Protein AF-A0A4Z2IY57-F1 (afdb_monomer_lite)

Radius of gyration: 21.91 Å; chains: 1; bounding box: 47×49×69 Å

pLDDT: mean 86.52, std 13.45, range [33.5, 98.69]

Structure (mmCIF, N/CA/C/O backbone):
data_AF-A0A4Z2IY57-F1
#
_entry.id   AF-A0A4Z2IY57-F1
#
loop_
_atom_site.group_PDB
_atom_site.id
_atom_site.type_symbol
_atom_site.label_atom_id
_atom_site.label_alt_id
_atom_site.label_comp_id
_atom_site.label_asym_id
_atom_site.label_entity_id
_atom_site.label_seq_id
_atom_site.pdbx_PDB_ins_code
_atom_site.Cartn_x
_atom_site.Cartn_y
_atom_site.Cartn_z
_atom_site.occupancy
_atom_site.B_iso_or_equiv
_atom_site.auth_seq_id
_atom_site.auth_comp_id
_atom_site.auth_asym_id
_atom_site.auth_atom_id
_atom_site.pdbx_PDB_model_num
ATOM 1 N N . MET A 1 1 ? -9.888 -12.427 -1.268 1.00 74.69 1 MET A N 1
ATOM 2 C CA . MET A 1 1 ? -9.443 -12.473 0.154 1.00 74.69 1 MET A CA 1
ATOM 3 C C . MET A 1 1 ? -10.524 -11.879 1.071 1.00 74.69 1 MET A C 1
ATOM 5 O O . MET A 1 1 ? -11.294 -11.058 0.596 1.00 74.69 1 MET A O 1
ATOM 9 N N . LYS A 1 2 ? -10.638 -12.266 2.358 1.00 78.56 2 LYS A N 1
ATOM 10 C CA . LYS A 1 2 ? -11.592 -11.607 3.286 1.00 78.56 2 LYS A CA 1
ATOM 11 C C . LYS A 1 2 ? -11.131 -10.161 3.581 1.00 78.56 2 LYS A C 1
ATOM 13 O O . LYS A 1 2 ? -9.962 -10.011 3.938 1.00 78.56 2 LYS A O 1
ATOM 18 N N . PRO A 1 3 ? -12.007 -9.133 3.561 1.00 78.88 3 PRO A N 1
ATOM 19 C CA . PRO A 1 3 ? -11.604 -7.726 3.740 1.00 78.88 3 PRO A CA 1
ATOM 20 C C . PRO A 1 3 ? -10.802 -7.448 5.019 1.00 78.88 3 PRO A C 1
ATOM 22 O O . PRO A 1 3 ? -9.801 -6.739 4.993 1.00 78.88 3 PRO A O 1
ATOM 25 N N . LYS A 1 4 ? -11.175 -8.085 6.139 1.00 81.00 4 LYS A N 1
ATOM 26 C CA . LYS A 1 4 ? -10.448 -7.960 7.415 1.00 81.00 4 LYS A CA 1
ATOM 27 C C . LYS A 1 4 ? -9.012 -8.496 7.347 1.00 81.00 4 LYS A C 1
ATOM 29 O O . LYS A 1 4 ? -8.127 -7.942 7.993 1.00 81.00 4 LYS A O 1
ATOM 34 N N . VAL A 1 5 ? -8.783 -9.567 6.583 1.00 87.06 5 VAL A N 1
ATOM 35 C CA . VAL A 1 5 ? -7.445 -10.156 6.404 1.00 87.06 5 VAL A CA 1
ATOM 36 C C . VAL A 1 5 ? -6.600 -9.248 5.518 1.00 87.06 5 VAL A C 1
ATOM 38 O O . VAL A 1 5 ? -5.498 -8.905 5.925 1.00 87.06 5 VAL A O 1
ATOM 41 N N . LEU A 1 6 ? -7.156 -8.771 4.396 1.00 90.62 6 LEU A N 1
ATOM 42 C CA . LEU A 1 6 ? -6.494 -7.814 3.501 1.00 90.62 6 LEU A CA 1
ATOM 43 C C . LEU A 1 6 ? -6.035 -6.566 4.262 1.00 90.62 6 LEU A C 1
ATOM 45 O O . LEU A 1 6 ? -4.848 -6.253 4.283 1.00 90.62 6 LEU A O 1
ATOM 49 N N . ARG A 1 7 ? -6.960 -5.913 4.975 1.00 90.81 7 ARG A N 1
ATOM 50 C CA . ARG A 1 7 ? -6.665 -4.750 5.821 1.00 90.81 7 ARG A CA 1
ATOM 51 C C . ARG A 1 7 ? -5.547 -5.040 6.821 1.00 90.81 7 ARG A C 1
ATOM 53 O O . ARG A 1 7 ? -4.609 -4.257 6.952 1.00 90.81 7 ARG A O 1
ATOM 60 N N . SER A 1 8 ? -5.643 -6.166 7.530 1.00 90.69 8 SER A N 1
ATOM 61 C CA . SER A 1 8 ? -4.654 -6.566 8.534 1.00 90.69 8 SER A CA 1
ATOM 62 C C . SER A 1 8 ? -3.269 -6.791 7.926 1.00 90.69 8 SER A C 1
ATOM 64 O O . SER A 1 8 ? -2.276 -6.327 8.485 1.00 90.69 8 SER A O 1
ATOM 66 N N . TRP A 1 9 ? -3.192 -7.486 6.793 1.00 95.12 9 TRP A N 1
ATOM 67 C CA . TRP A 1 9 ? -1.936 -7.802 6.116 1.00 95.12 9 TRP A CA 1
ATOM 68 C C . TRP A 1 9 ? -1.293 -6.556 5.516 1.00 95.12 9 TRP A C 1
ATOM 70 O O . TRP A 1 9 ? -0.131 -6.286 5.810 1.00 95.12 9 TRP A O 1
ATOM 80 N N . CYS A 1 10 ? -2.051 -5.734 4.788 1.00 96.81 10 CYS A N 1
ATOM 81 C CA . CYS A 1 10 ? -1.567 -4.459 4.262 1.00 96.81 10 CYS A CA 1
ATOM 82 C C . CYS A 1 10 ? -1.024 -3.553 5.375 1.00 96.81 10 CYS A C 1
ATOM 84 O O . CYS A 1 10 ? 0.085 -3.039 5.267 1.00 96.81 10 CYS A O 1
ATOM 86 N N . ARG A 1 11 ? -1.741 -3.432 6.499 1.00 95.56 11 ARG A N 1
ATOM 87 C CA . ARG A 1 11 ? -1.281 -2.648 7.654 1.00 95.56 11 ARG A CA 1
ATOM 88 C C . ARG A 1 11 ? 0.016 -3.184 8.261 1.00 95.56 11 ARG A C 1
ATOM 90 O O . ARG A 1 11 ? 0.868 -2.408 8.682 1.00 95.56 11 ARG A O 1
ATOM 97 N N . GLN A 1 12 ? 0.181 -4.503 8.321 1.00 96.00 12 GLN A N 1
ATOM 98 C CA . GLN A 1 12 ? 1.418 -5.126 8.798 1.00 96.00 12 GLN A CA 1
ATOM 99 C C . GLN A 1 12 ? 2.591 -4.896 7.837 1.00 96.00 12 GLN A C 1
ATOM 101 O O . GLN A 1 12 ? 3.692 -4.611 8.306 1.00 96.00 12 GLN A O 1
ATOM 106 N N . ILE A 1 13 ? 2.356 -4.952 6.522 1.00 97.88 13 ILE A N 1
ATOM 107 C CA . ILE A 1 13 ? 3.361 -4.602 5.506 1.00 97.88 13 ILE A CA 1
ATOM 108 C C . ILE A 1 13 ? 3.771 -3.135 5.672 1.00 97.88 13 ILE A C 1
ATOM 110 O O . ILE A 1 13 ? 4.958 -2.854 5.802 1.00 97.88 13 ILE A O 1
ATOM 114 N N . LEU A 1 14 ? 2.810 -2.212 5.789 1.00 97.94 14 LEU A N 1
ATOM 115 C CA . LEU A 1 14 ? 3.084 -0.791 6.027 1.00 97.94 14 LEU A CA 1
ATOM 116 C C . LEU A 1 14 ? 3.896 -0.561 7.308 1.00 97.94 14 LEU A C 1
ATOM 118 O O . LEU A 1 14 ? 4.874 0.179 7.281 1.00 97.94 14 LEU A O 1
ATOM 122 N N . LYS A 1 15 ? 3.557 -1.236 8.418 1.00 96.69 15 LYS A N 1
ATOM 123 C CA . LYS A 1 15 ? 4.352 -1.181 9.661 1.00 96.69 15 LYS A CA 1
ATOM 124 C C . LYS A 1 15 ? 5.780 -1.705 9.452 1.00 96.69 15 LYS A C 1
ATOM 126 O O . LYS A 1 15 ? 6.724 -1.126 9.986 1.00 96.69 15 LYS A O 1
ATOM 131 N N . GLY A 1 16 ? 5.944 -2.776 8.675 1.00 97.19 16 GLY A N 1
ATOM 132 C CA . GLY A 1 16 ? 7.251 -3.330 8.323 1.00 97.19 16 GLY A CA 1
ATOM 133 C C . GLY A 1 16 ? 8.094 -2.364 7.488 1.00 97.19 16 GLY A C 1
ATOM 134 O O . GLY A 1 16 ? 9.242 -2.103 7.835 1.00 97.19 16 GLY A O 1
ATOM 135 N N . LEU A 1 17 ? 7.513 -1.775 6.442 1.00 97.50 17 LEU A N 1
ATOM 136 C CA . LEU A 1 17 ? 8.183 -0.771 5.613 1.00 97.50 17 LEU A CA 1
ATOM 137 C C . LEU A 1 17 ? 8.519 0.493 6.412 1.00 97.50 17 LEU A C 1
ATOM 139 O O . LEU A 1 17 ? 9.648 0.969 6.357 1.00 97.50 17 LEU A O 1
ATOM 143 N N . HIS A 1 18 ? 7.593 0.977 7.247 1.00 97.19 18 HIS A N 1
ATOM 144 C CA . HIS A 1 18 ? 7.844 2.107 8.141 1.00 97.19 18 HIS A CA 1
ATOM 145 C C . HIS A 1 18 ? 9.044 1.851 9.062 1.00 97.19 18 HIS A C 1
ATOM 147 O O . HIS A 1 18 ? 9.896 2.720 9.254 1.00 97.19 18 HIS A O 1
ATOM 153 N N . PHE A 1 19 ? 9.154 0.639 9.613 1.00 96.69 19 PHE A N 1
ATOM 154 C CA . PHE A 1 19 ? 10.299 0.255 10.434 1.00 96.69 19 PHE A CA 1
ATOM 155 C C . PHE A 1 19 ? 11.625 0.328 9.659 1.00 96.69 19 PHE A C 1
ATOM 157 O O . PHE A 1 19 ? 12.612 0.829 10.205 1.00 96.69 19 PHE A O 1
ATOM 164 N N . LEU A 1 20 ? 11.651 -0.137 8.404 1.00 94.75 20 LEU A N 1
ATOM 165 C CA . LEU A 1 20 ? 12.837 -0.078 7.541 1.00 94.75 20 LEU A CA 1
ATOM 166 C C . LEU A 1 20 ? 13.222 1.370 7.202 1.00 94.75 20 LEU A C 1
ATOM 168 O O . LEU A 1 20 ? 14.381 1.759 7.362 1.00 94.75 20 LEU A O 1
ATOM 172 N N . HIS A 1 21 ? 12.244 2.185 6.805 1.00 95.06 21 HIS A N 1
ATOM 173 C CA . HIS A 1 21 ? 12.459 3.569 6.367 1.00 95.06 21 HIS A CA 1
ATOM 174 C C . HIS A 1 21 ? 12.868 4.499 7.518 1.00 95.06 21 HIS A C 1
ATOM 176 O O . HIS A 1 21 ? 13.547 5.493 7.296 1.00 95.06 21 HIS A O 1
ATOM 182 N N . THR A 1 22 ? 12.530 4.151 8.763 1.00 94.81 22 THR A N 1
ATOM 183 C CA . THR A 1 22 ? 12.914 4.910 9.973 1.00 94.81 22 THR A CA 1
ATOM 184 C C . THR A 1 22 ? 14.246 4.477 10.591 1.00 94.81 22 THR A C 1
ATOM 186 O O . THR A 1 22 ? 14.595 4.924 11.686 1.00 94.81 22 THR A O 1
ATOM 189 N N . ARG A 1 23 ? 15.001 3.574 9.952 1.00 94.00 23 ARG A N 1
ATOM 190 C CA . ARG A 1 23 ? 16.374 3.267 10.386 1.00 94.00 23 ARG A CA 1
ATOM 191 C C . ARG A 1 23 ? 17.312 4.441 10.082 1.00 94.00 23 ARG A C 1
ATOM 193 O O . ARG A 1 23 ? 17.017 5.285 9.244 1.00 94.00 23 ARG A O 1
ATOM 200 N N . THR A 1 24 ? 18.471 4.461 10.739 1.00 90.56 24 THR A N 1
ATOM 201 C CA . THR A 1 24 ? 19.514 5.470 10.504 1.00 90.56 24 THR A CA 1
ATOM 202 C C . THR A 1 24 ? 20.809 4.781 10.062 1.00 90.56 24 THR A C 1
ATOM 204 O O . THR A 1 24 ? 21.499 4.209 10.911 1.00 90.56 24 THR A O 1
ATOM 207 N N . PRO A 1 25 ? 21.168 4.816 8.763 1.00 89.00 25 PRO A N 1
ATOM 208 C CA . PRO A 1 25 ? 20.417 5.413 7.648 1.00 89.00 25 PRO A CA 1
ATOM 209 C C . PRO A 1 25 ? 19.179 4.582 7.236 1.00 89.00 25 PRO A C 1
ATOM 211 O O . PRO A 1 25 ? 19.129 3.391 7.565 1.00 89.00 25 PRO A O 1
ATOM 214 N N . PRO A 1 26 ? 18.209 5.175 6.505 1.00 91.38 26 PRO A N 1
ATOM 215 C CA . PRO A 1 26 ? 17.024 4.467 6.020 1.00 91.38 26 PRO A CA 1
ATOM 216 C C . PRO A 1 26 ? 17.380 3.228 5.194 1.00 91.38 26 PRO A C 1
ATOM 218 O O . PRO A 1 26 ? 18.343 3.234 4.417 1.00 91.38 26 PRO A O 1
ATOM 221 N N . ILE A 1 27 ? 16.593 2.164 5.358 1.00 91.69 27 ILE A N 1
ATOM 222 C CA . ILE A 1 27 ? 16.697 0.936 4.563 1.00 91.69 27 ILE A CA 1
ATOM 223 C C . ILE A 1 27 ? 15.562 0.932 3.547 1.00 91.69 27 ILE A C 1
ATOM 225 O O . ILE A 1 27 ? 14.407 0.968 3.950 1.00 91.69 27 ILE A O 1
ATOM 229 N N . VAL A 1 28 ? 15.880 0.819 2.257 1.00 92.31 28 VAL A N 1
ATOM 230 C CA . VAL A 1 28 ? 14.881 0.639 1.186 1.00 92.31 28 VAL A CA 1
ATOM 231 C C . VAL A 1 28 ? 14.894 -0.819 0.742 1.00 92.31 28 VAL A C 1
ATOM 233 O O . VAL A 1 28 ? 15.976 -1.386 0.543 1.00 92.31 28 VAL A O 1
ATOM 236 N N . HIS A 1 29 ? 13.717 -1.434 0.609 1.00 93.69 29 HIS A N 1
ATOM 237 C CA . HIS A 1 29 ? 13.586 -2.854 0.285 1.00 93.69 29 HIS A CA 1
ATOM 238 C C . HIS A 1 29 ? 13.931 -3.150 -1.175 1.00 93.69 29 HIS A C 1
ATOM 240 O O . HIS A 1 29 ? 14.681 -4.093 -1.430 1.00 93.69 29 HIS A O 1
ATOM 246 N N . ARG A 1 30 ? 13.403 -2.359 -2.121 1.00 90.31 30 ARG A N 1
ATOM 247 C CA . ARG A 1 30 ? 13.689 -2.416 -3.574 1.00 90.31 30 ARG A CA 1
ATOM 248 C C . ARG A 1 30 ? 13.228 -3.663 -4.339 1.00 90.31 30 ARG A C 1
ATOM 250 O O . ARG A 1 30 ? 13.361 -3.694 -5.553 1.00 90.31 30 ARG A O 1
ATOM 257 N N . ASP A 1 31 ? 12.687 -4.672 -3.668 1.00 90.50 31 ASP A N 1
ATOM 258 C CA . ASP A 1 31 ? 12.094 -5.863 -4.303 1.00 90.50 31 ASP A CA 1
ATOM 259 C C . ASP A 1 31 ? 10.905 -6.357 -3.472 1.00 90.50 31 ASP A C 1
ATOM 261 O O . ASP A 1 31 ? 10.739 -7.547 -3.210 1.00 90.50 31 ASP A O 1
ATOM 265 N N . LEU A 1 32 ? 10.101 -5.417 -2.967 1.00 96.06 32 LEU A N 1
ATOM 266 C CA . LEU A 1 32 ? 8.864 -5.771 -2.289 1.00 96.06 32 LEU A CA 1
ATOM 267 C C . LEU A 1 32 ? 7.884 -6.333 -3.328 1.00 96.06 32 LEU A C 1
ATOM 269 O O . LEU A 1 32 ? 7.587 -5.689 -4.329 1.00 96.06 32 LEU A O 1
ATOM 273 N N . LYS A 1 33 ? 7.381 -7.536 -3.073 1.00 94.62 33 LYS A N 1
ATOM 274 C CA . LYS A 1 33 ? 6.396 -8.244 -3.899 1.00 94.62 33 LYS A CA 1
ATOM 275 C C . LYS A 1 33 ? 5.696 -9.301 -3.058 1.00 94.62 33 LYS A C 1
ATOM 277 O O . LYS A 1 33 ? 6.201 -9.659 -1.991 1.00 94.62 33 LYS A O 1
ATOM 282 N N . CYS A 1 34 ? 4.576 -9.834 -3.538 1.00 94.81 34 CYS A N 1
ATOM 283 C CA . CYS A 1 34 ? 3.837 -10.864 -2.809 1.00 94.81 34 CYS A CA 1
ATOM 284 C C . CYS A 1 34 ? 4.685 -12.116 -2.509 1.00 94.81 34 CYS A C 1
ATOM 286 O O . CYS A 1 34 ? 4.574 -12.645 -1.405 1.00 94.81 34 CYS A O 1
ATOM 288 N N . ASP A 1 35 ? 5.609 -12.511 -3.393 1.00 92.94 35 ASP A N 1
ATOM 289 C CA . ASP A 1 35 ? 6.534 -13.637 -3.155 1.00 92.94 35 ASP A CA 1
ATOM 290 C C . ASP A 1 35 ? 7.487 -13.418 -1.966 1.00 92.94 35 ASP A C 1
ATOM 292 O O . ASP A 1 35 ? 7.905 -14.374 -1.313 1.00 92.94 35 ASP A O 1
ATOM 296 N N . ASN A 1 36 ? 7.806 -12.157 -1.657 1.00 93.81 36 ASN A N 1
ATOM 297 C CA . ASN A 1 36 ? 8.709 -11.777 -0.567 1.00 93.81 36 ASN A CA 1
ATOM 298 C C . ASN A 1 36 ? 7.950 -11.439 0.731 1.00 93.81 36 ASN A C 1
ATOM 300 O O . ASN A 1 36 ? 8.544 -10.969 1.707 1.00 93.81 36 ASN A O 1
ATOM 304 N N . ILE A 1 37 ? 6.635 -11.687 0.776 1.00 95.75 37 ILE A N 1
ATOM 305 C CA . ILE A 1 37 ? 5.784 -11.475 1.950 1.00 95.75 37 ILE A CA 1
ATOM 306 C C . ILE A 1 37 ? 5.312 -12.835 2.472 1.00 95.75 37 ILE A C 1
ATOM 308 O O . ILE A 1 37 ? 4.410 -13.477 1.939 1.00 95.75 37 ILE A O 1
ATOM 312 N N . PHE A 1 38 ? 5.906 -13.267 3.581 1.00 95.19 38 PHE A N 1
ATOM 313 C CA . PHE A 1 38 ? 5.647 -14.572 4.177 1.00 95.19 38 PHE A CA 1
ATOM 314 C C . PHE A 1 38 ? 4.476 -14.511 5.152 1.00 95.19 38 PHE A C 1
ATOM 316 O O . PHE A 1 38 ? 4.408 -13.624 6.004 1.00 95.19 38 PHE A O 1
ATOM 323 N N . ILE A 1 39 ? 3.583 -15.497 5.082 1.00 93.38 39 ILE A N 1
ATOM 324 C CA . ILE A 1 39 ? 2.417 -15.602 5.964 1.00 93.38 39 ILE A CA 1
ATOM 325 C C . ILE A 1 39 ? 2.649 -16.674 7.033 1.00 93.38 39 ILE A C 1
ATOM 327 O O . ILE 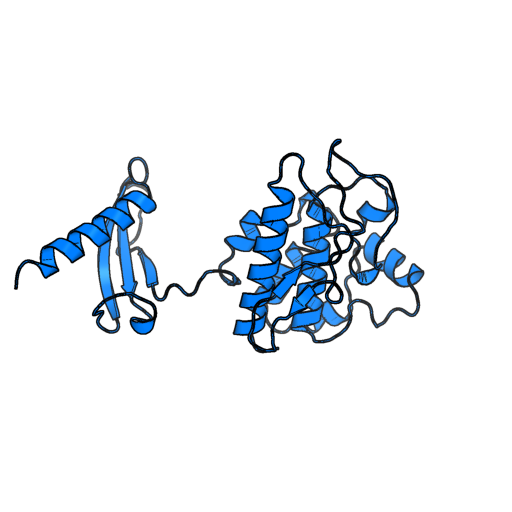A 1 39 ? 3.134 -17.765 6.746 1.00 93.38 39 ILE A O 1
ATOM 331 N N . THR A 1 40 ? 2.277 -16.391 8.281 1.00 88.56 40 THR A N 1
ATOM 332 C CA . THR A 1 40 ? 2.327 -17.394 9.369 1.00 88.56 40 THR A CA 1
ATOM 333 C C . THR A 1 40 ? 1.127 -18.347 9.354 1.00 88.56 40 THR A C 1
ATOM 335 O O . THR A 1 40 ? 1.130 -19.369 10.033 1.00 88.56 40 THR A O 1
ATOM 338 N N . GLY A 1 41 ? 0.101 -18.022 8.566 1.00 84.62 41 GLY A N 1
ATOM 339 C CA . GLY A 1 41 ? -1.078 -18.842 8.312 1.00 84.62 41 GLY A CA 1
ATOM 340 C C . GLY A 1 41 ? -2.172 -18.037 7.595 1.00 84.62 41 GLY A C 1
ATOM 341 O O . GLY A 1 41 ? -2.054 -16.815 7.494 1.00 84.62 41 GLY A O 1
ATOM 342 N N . PRO A 1 42 ? -3.271 -18.673 7.145 1.00 80.50 42 PRO A N 1
ATOM 343 C CA . PRO A 1 42 ? -4.326 -18.011 6.359 1.00 80.50 42 PRO A CA 1
ATOM 344 C C . PRO A 1 42 ? -5.035 -16.843 7.065 1.00 80.50 42 PRO A C 1
ATOM 346 O O . PRO A 1 42 ? -5.630 -15.985 6.420 1.00 80.50 42 PRO A O 1
ATOM 349 N N . THR A 1 43 ? -4.990 -16.813 8.398 1.00 76.06 43 THR A N 1
ATOM 350 C CA . THR A 1 43 ? -5.512 -15.725 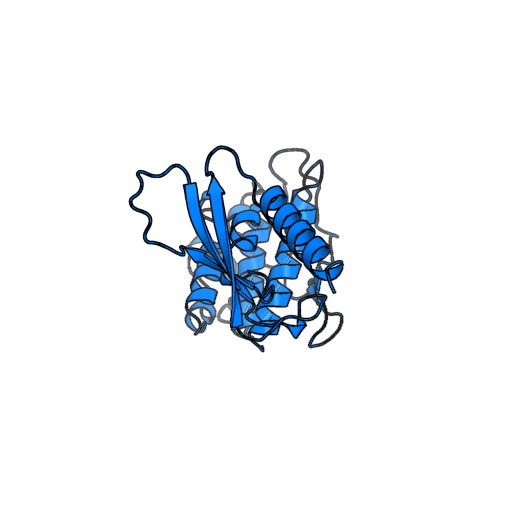9.244 1.00 76.06 43 THR A CA 1
ATOM 351 C C . THR A 1 43 ? -4.431 -15.133 10.151 1.00 76.06 43 THR A C 1
ATOM 353 O O . THR A 1 43 ? -4.746 -14.439 11.116 1.00 76.06 43 THR A O 1
ATOM 356 N N . GLY A 1 44 ? -3.168 -15.478 9.894 1.00 83.12 44 GLY A N 1
ATOM 357 C CA . GLY A 1 44 ? -2.024 -15.104 10.714 1.00 83.12 44 GLY A CA 1
ATOM 358 C C . GLY A 1 44 ? -1.465 -13.725 10.369 1.00 83.12 44 GLY A C 1
ATOM 359 O O . GLY A 1 44 ? -2.081 -12.918 9.669 1.00 83.12 44 GLY A O 1
ATOM 360 N N . SER A 1 45 ? -0.268 -13.470 10.882 1.00 89.38 45 SER A N 1
ATOM 361 C CA . SER A 1 45 ? 0.541 -12.301 10.549 1.00 89.38 45 SER A CA 1
ATOM 362 C C . SER A 1 45 ? 1.338 -12.490 9.261 1.00 89.38 45 SER A C 1
ATOM 364 O O . SER A 1 45 ? 1.613 -13.624 8.854 1.00 89.38 45 SER A O 1
ATOM 366 N N . VAL A 1 46 ? 1.745 -11.369 8.669 1.00 94.88 46 VAL A N 1
ATOM 367 C CA . VAL A 1 46 ? 2.661 -11.319 7.527 1.00 94.88 46 VAL A CA 1
ATOM 368 C C . VAL A 1 46 ? 4.015 -10.764 7.948 1.00 94.88 46 VAL A C 1
ATOM 370 O O . VAL A 1 46 ? 4.117 -9.958 8.877 1.00 94.88 46 VAL A O 1
ATOM 373 N N . LYS A 1 47 ? 5.069 -11.216 7.275 1.00 93.81 47 LYS A N 1
ATOM 374 C CA . LYS A 1 47 ? 6.448 -10.789 7.498 1.00 93.81 47 LYS A CA 1
ATOM 375 C C . LYS A 1 47 ? 7.095 -10.491 6.157 1.00 93.81 47 LYS A C 1
ATOM 377 O O . LYS A 1 47 ? 7.104 -11.338 5.272 1.00 93.81 47 LYS A O 1
ATOM 382 N N . ILE A 1 48 ? 7.656 -9.296 6.047 1.00 95.44 48 ILE A N 1
ATOM 383 C CA . ILE A 1 48 ? 8.497 -8.915 4.917 1.00 95.44 48 ILE A CA 1
ATOM 384 C C . ILE A 1 48 ? 9.807 -9.701 5.028 1.00 95.44 48 ILE A C 1
ATOM 386 O O . ILE A 1 48 ? 10.435 -9.703 6.092 1.00 95.44 48 ILE A O 1
ATOM 390 N N . GLY A 1 49 ? 10.180 -10.396 3.961 1.00 89.38 49 GLY A N 1
ATOM 391 C CA . GLY A 1 49 ? 11.437 -11.123 3.850 1.00 89.38 49 GLY A CA 1
ATOM 392 C C . GLY A 1 49 ? 12.231 -10.696 2.621 1.00 89.38 49 GLY A C 1
ATOM 393 O O . GLY A 1 49 ? 11.957 -9.665 2.030 1.00 89.38 49 GLY A O 1
ATOM 394 N N . ASP A 1 50 ? 13.255 -11.482 2.299 1.00 83.38 50 ASP A N 1
ATOM 395 C CA . ASP A 1 50 ? 14.197 -11.250 1.198 1.00 83.38 50 ASP A CA 1
ATOM 396 C C . ASP A 1 50 ? 14.696 -9.799 1.047 1.00 83.38 50 ASP A C 1
ATOM 398 O O . ASP A 1 50 ? 14.535 -9.116 0.037 1.00 83.38 50 ASP A O 1
ATOM 402 N N . LEU A 1 51 ? 15.397 -9.341 2.085 1.00 77.62 51 LEU A N 1
ATOM 403 C CA . LEU A 1 51 ? 16.173 -8.103 2.048 1.00 77.62 51 LEU A CA 1
ATOM 404 C C . LEU A 1 51 ? 17.517 -8.286 1.313 1.00 77.62 51 LEU A C 1
ATOM 406 O O . LEU A 1 51 ? 18.416 -7.462 1.486 1.00 77.62 51 LEU A O 1
ATOM 410 N N . GLY A 1 52 ? 17.691 -9.348 0.510 1.00 62.16 52 GLY A N 1
ATOM 411 C CA . GLY A 1 52 ? 18.927 -9.617 -0.239 1.00 62.16 52 GLY A CA 1
ATOM 412 C C . GLY A 1 52 ? 19.266 -8.515 -1.244 1.00 62.16 52 GLY A C 1
ATOM 413 O O . GLY A 1 52 ? 20.432 -8.291 -1.567 1.00 62.16 52 GLY A O 1
ATOM 414 N N . LEU A 1 53 ? 18.242 -7.772 -1.663 1.00 64.94 53 LEU A N 1
ATOM 415 C CA . LEU A 1 53 ? 18.349 -6.580 -2.490 1.00 64.94 53 LEU A CA 1
ATOM 416 C C . LEU A 1 53 ? 18.102 -5.294 -1.709 1.00 64.94 53 LEU A C 1
ATOM 418 O O . LEU A 1 53 ? 18.058 -4.236 -2.321 1.00 64.94 53 LEU A O 1
ATOM 422 N N . ALA A 1 54 ? 17.980 -5.316 -0.386 1.00 72.12 54 ALA A N 1
ATOM 423 C CA . ALA A 1 54 ? 17.843 -4.083 0.377 1.00 72.12 54 ALA A CA 1
ATOM 424 C C . ALA A 1 54 ? 19.162 -3.295 0.377 1.00 72.12 54 ALA A C 1
ATOM 426 O O . ALA A 1 54 ? 20.258 -3.844 0.224 1.00 72.12 54 ALA A O 1
ATOM 427 N N . THR A 1 55 ? 19.092 -1.976 0.529 1.00 73.44 55 THR A N 1
ATOM 428 C CA . THR A 1 55 ? 20.298 -1.147 0.676 1.00 73.44 55 THR A CA 1
ATOM 429 C C . THR A 1 55 ? 20.072 -0.007 1.649 1.00 73.44 55 THR A C 1
ATOM 431 O O . THR A 1 55 ? 18.982 0.550 1.755 1.00 73.44 55 THR A O 1
ATOM 434 N N . LEU A 1 56 ? 21.146 0.322 2.367 1.00 69.44 56 LEU A N 1
ATOM 435 C CA . LEU A 1 56 ? 21.237 1.504 3.209 1.00 69.44 56 LEU A CA 1
ATOM 436 C C . LEU A 1 56 ? 21.392 2.740 2.318 1.00 69.44 56 LEU A C 1
ATOM 438 O O . LEU A 1 56 ? 22.389 2.864 1.600 1.00 69.44 56 LEU A O 1
ATOM 442 N N . MET A 1 57 ? 20.451 3.673 2.406 1.00 60.62 57 MET A N 1
ATOM 443 C CA . MET A 1 57 ? 20.522 4.968 1.726 1.00 60.62 57 MET A CA 1
ATOM 444 C C . MET A 1 57 ? 21.573 5.857 2.417 1.00 60.62 57 MET A C 1
ATOM 446 O O . MET A 1 57 ? 21.259 6.677 3.275 1.00 60.62 57 MET A O 1
ATOM 450 N N . ARG A 1 58 ? 22.862 5.656 2.095 1.00 56.25 58 ARG A N 1
ATOM 451 C CA . ARG A 1 58 ? 23.967 6.532 2.556 1.00 56.25 58 ARG A CA 1
ATOM 452 C C . ARG A 1 58 ? 24.043 7.847 1.771 1.00 56.25 58 ARG A C 1
ATOM 454 O O . ARG A 1 58 ? 24.620 8.818 2.246 1.00 56.25 58 ARG A O 1
ATOM 461 N N . THR A 1 59 ? 23.457 7.855 0.581 1.00 54.84 59 THR A N 1
ATOM 462 C CA . THR A 1 59 ? 23.201 9.002 -0.295 1.00 54.84 59 THR A CA 1
ATOM 463 C C . THR A 1 59 ? 21.725 8.952 -0.680 1.00 54.84 59 THR A C 1
ATOM 465 O O . THR A 1 59 ? 21.149 7.869 -0.652 1.00 54.84 59 THR A O 1
ATOM 468 N N . SER A 1 60 ? 21.109 10.071 -1.065 1.00 55.06 60 SER A N 1
ATOM 469 C CA . SER A 1 60 ? 19.661 10.160 -1.346 1.00 55.06 60 SER A CA 1
ATOM 470 C C . SER A 1 60 ? 19.143 9.282 -2.503 1.00 55.06 60 SER A C 1
ATOM 472 O O . SER A 1 60 ? 17.967 9.373 -2.825 1.00 55.06 60 SER A O 1
ATOM 474 N N . PHE A 1 61 ? 20.003 8.481 -3.150 1.00 53.97 61 PHE A N 1
ATOM 475 C CA . PHE A 1 61 ? 19.701 7.673 -4.336 1.00 53.97 61 PHE A CA 1
ATOM 476 C C . PHE A 1 61 ? 20.573 6.402 -4.397 1.00 53.97 61 PHE A C 1
ATOM 478 O O . PHE A 1 61 ? 21.735 6.434 -3.968 1.00 53.97 61 PHE A O 1
ATOM 485 N N . ALA A 1 62 ? 20.050 5.309 -4.974 1.00 56.31 62 ALA A N 1
ATOM 486 C CA . ALA A 1 62 ? 20.748 4.026 -5.159 1.00 56.31 62 ALA A CA 1
ATOM 487 C C . ALA A 1 62 ? 20.852 3.597 -6.642 1.00 56.31 62 ALA A C 1
ATOM 489 O O . ALA A 1 62 ? 19.886 3.702 -7.383 1.00 56.31 62 ALA A O 1
ATOM 490 N N . LYS A 1 63 ? 22.011 3.047 -7.054 1.00 51.91 63 LYS A N 1
ATOM 491 C CA . LYS A 1 63 ? 22.367 2.757 -8.462 1.00 51.91 63 LYS A CA 1
ATOM 492 C C . LYS A 1 63 ? 22.335 1.261 -8.795 1.00 51.91 63 LYS A C 1
ATOM 494 O O . LYS A 1 63 ? 23.278 0.549 -8.455 1.00 51.91 63 LYS A O 1
ATOM 499 N N . SER A 1 64 ? 21.234 0.754 -9.352 1.00 54.97 64 SER A N 1
ATOM 500 C CA . SER A 1 64 ? 21.149 -0.531 -10.087 1.00 54.97 64 SER A CA 1
ATOM 501 C C . SER A 1 64 ? 19.702 -0.842 -10.488 1.00 54.97 64 SER A C 1
ATOM 503 O O . SER A 1 64 ? 18.784 -0.612 -9.698 1.00 54.97 64 SER A O 1
ATOM 505 N N . VAL A 1 65 ? 19.513 -1.411 -11.685 1.00 60.97 65 VAL A N 1
ATOM 506 C CA . VAL A 1 65 ? 18.229 -1.967 -12.148 1.00 60.97 65 VAL A CA 1
ATOM 507 C C . VAL A 1 65 ? 18.107 -3.409 -11.653 1.00 60.97 65 VAL A C 1
ATOM 509 O O . VAL A 1 65 ? 18.727 -4.320 -12.199 1.00 60.97 65 VAL A O 1
ATOM 512 N N . ILE A 1 66 ? 17.334 -3.611 -10.589 1.00 70.69 66 ILE A N 1
ATOM 513 C CA . ILE A 1 66 ? 17.046 -4.923 -9.999 1.00 70.69 66 ILE A CA 1
ATOM 514 C C . ILE A 1 66 ? 15.573 -4.930 -9.576 1.00 70.69 66 ILE A C 1
ATOM 516 O O . ILE A 1 66 ? 15.054 -3.890 -9.176 1.00 70.69 66 ILE A O 1
ATOM 520 N N . GLY A 1 67 ? 14.912 -6.084 -9.664 1.00 75.31 67 GLY A N 1
ATOM 521 C CA . GLY A 1 67 ? 13.555 -6.287 -9.166 1.00 75.31 67 GLY A CA 1
ATOM 522 C C . GLY A 1 67 ? 12.669 -7.040 -10.151 1.00 75.31 67 GLY A C 1
ATOM 523 O O . GLY A 1 67 ? 13.122 -7.535 -11.186 1.00 75.31 67 GLY A O 1
ATOM 524 N N . THR A 1 68 ? 11.390 -7.122 -9.803 1.00 86.38 68 THR A N 1
ATOM 525 C CA . THR A 1 68 ? 10.346 -7.785 -10.593 1.00 86.38 68 THR A CA 1
ATOM 526 C C . THR A 1 68 ? 9.515 -6.711 -11.317 1.00 86.38 68 THR A C 1
ATOM 528 O O . THR A 1 68 ? 8.895 -5.903 -10.622 1.00 86.38 68 THR A O 1
ATOM 531 N N . PRO A 1 69 ? 9.515 -6.630 -12.667 1.00 91.62 69 PRO A N 1
ATOM 532 C CA . PRO A 1 69 ? 8.985 -5.487 -13.429 1.00 91.62 69 PRO A CA 1
ATOM 533 C C . PRO A 1 69 ? 7.569 -5.033 -13.058 1.00 91.62 69 PRO A C 1
ATOM 535 O O . PRO A 1 69 ? 7.262 -3.848 -13.126 1.00 91.62 69 PRO A O 1
ATOM 538 N N . GLU A 1 70 ? 6.713 -5.964 -12.656 1.00 96.06 70 GLU A N 1
ATOM 539 C CA . GLU A 1 70 ? 5.325 -5.732 -12.264 1.00 96.06 70 GLU A CA 1
ATOM 540 C C . GLU A 1 70 ? 5.195 -4.879 -10.993 1.00 96.06 70 GLU A C 1
ATOM 542 O O . GLU A 1 70 ? 4.214 -4.153 -10.839 1.00 96.06 70 GLU A O 1
ATOM 547 N N . PHE A 1 71 ? 6.200 -4.931 -10.114 1.00 96.56 71 PHE A N 1
ATOM 548 C CA . PHE A 1 71 ? 6.241 -4.233 -8.824 1.00 96.56 71 PHE A CA 1
ATOM 549 C C . PHE A 1 71 ? 7.206 -3.040 -8.821 1.00 96.56 71 PHE A C 1
ATOM 551 O O . PHE A 1 71 ? 7.242 -2.280 -7.855 1.00 96.56 71 PHE A O 1
ATOM 558 N N . MET A 1 72 ? 7.986 -2.858 -9.889 1.00 94.06 72 MET A N 1
ATOM 559 C CA . MET A 1 72 ? 8.979 -1.789 -9.989 1.00 94.06 72 MET A CA 1
ATOM 560 C C . MET A 1 72 ? 8.332 -0.446 -10.336 1.00 94.06 72 MET A C 1
ATOM 562 O O . MET A 1 72 ? 7.572 -0.327 -11.300 1.00 94.06 72 MET A O 1
ATOM 566 N N . ALA A 1 73 ? 8.686 0.587 -9.572 1.00 95.38 73 ALA A N 1
ATOM 567 C CA . ALA A 1 73 ? 8.314 1.966 -9.868 1.00 95.38 73 ALA A CA 1
ATOM 568 C C . ALA A 1 73 ? 9.059 2.483 -11.122 1.00 95.38 73 ALA A C 1
ATOM 570 O O . ALA A 1 73 ? 10.188 2.052 -11.376 1.00 95.38 73 ALA A O 1
ATOM 571 N N . PRO A 1 74 ? 8.484 3.418 -11.905 1.00 94.19 74 PRO A N 1
ATOM 572 C CA . PRO A 1 74 ? 9.089 3.901 -13.153 1.00 94.19 74 PRO A CA 1
ATOM 573 C C . PRO A 1 74 ? 10.497 4.496 -12.974 1.00 94.19 74 PRO A C 1
ATOM 575 O O . PRO A 1 74 ? 11.373 4.273 -13.805 1.00 94.19 74 PRO A O 1
ATOM 578 N N . GLU A 1 75 ? 10.758 5.198 -11.875 1.00 92.31 75 GLU A N 1
ATOM 579 C CA . GLU A 1 75 ? 12.063 5.806 -11.589 1.00 92.31 75 GLU A CA 1
ATOM 580 C C . GLU A 1 75 ? 13.157 4.785 -11.225 1.00 92.31 75 GLU A C 1
ATOM 582 O O . GLU A 1 75 ? 14.343 5.121 -11.223 1.00 92.31 75 GLU A O 1
ATOM 587 N N . MET A 1 76 ? 12.803 3.519 -10.959 1.00 88.00 76 MET A N 1
ATOM 588 C CA . MET A 1 76 ? 13.802 2.470 -10.717 1.00 88.00 76 MET A CA 1
ATOM 589 C C . MET A 1 76 ? 14.656 2.184 -11.957 1.00 88.00 76 MET A C 1
ATOM 591 O O . MET A 1 76 ? 15.786 1.716 -11.825 1.00 88.00 76 MET A O 1
ATOM 595 N N . TYR A 1 77 ? 14.151 2.504 -13.153 1.00 83.19 77 TYR A N 1
ATOM 596 C CA . TYR A 1 77 ? 14.901 2.393 -14.406 1.00 83.19 77 TYR A CA 1
ATOM 597 C C . TYR A 1 77 ? 15.907 3.537 -14.613 1.00 83.19 77 TYR A C 1
ATOM 599 O O . TYR A 1 77 ? 16.810 3.406 -15.434 1.00 83.19 77 TYR A O 1
ATOM 607 N N . GLU A 1 78 ? 15.776 4.638 -13.866 1.00 76.62 78 GLU A N 1
ATOM 608 C CA . GLU A 1 78 ? 16.645 5.821 -13.957 1.00 76.62 78 GLU A CA 1
ATOM 609 C C . GLU A 1 78 ? 17.772 5.817 -12.906 1.00 76.62 78 GLU A C 1
ATOM 611 O O . GLU A 1 78 ? 18.551 6.769 -12.825 1.00 76.62 78 GLU A O 1
ATOM 616 N N . GLU A 1 79 ? 17.871 4.758 -12.088 1.00 71.06 79 GLU A N 1
ATOM 617 C CA . GLU A 1 79 ? 18.875 4.583 -11.021 1.00 71.06 79 GLU A CA 1
ATOM 618 C C . GLU A 1 79 ? 18.911 5.719 -9.969 1.00 71.06 79 GLU A C 1
ATOM 620 O O . GLU A 1 79 ? 19.868 5.842 -9.202 1.00 71.06 79 GLU A O 1
ATOM 625 N N . HIS A 1 80 ? 17.866 6.552 -9.915 1.00 78.56 80 HIS A N 1
ATOM 626 C CA . HIS A 1 80 ? 17.720 7.655 -8.964 1.00 78.56 80 HIS A CA 1
ATOM 627 C C . HIS A 1 80 ? 16.367 7.581 -8.263 1.00 78.56 80 HIS A C 1
ATOM 629 O O . HIS A 1 80 ? 15.404 8.257 -8.620 1.00 78.56 80 HIS A O 1
ATOM 635 N N . TYR A 1 81 ? 16.313 6.763 -7.218 1.00 83.81 81 TYR A N 1
ATOM 636 C CA . TYR A 1 81 ? 15.095 6.512 -6.462 1.00 83.81 81 TYR A CA 1
ATOM 637 C C . TYR A 1 81 ? 15.325 6.561 -4.950 1.00 83.81 81 TYR A C 1
ATOM 639 O O . TYR A 1 81 ? 16.451 6.415 -4.474 1.00 83.81 81 TYR A O 1
ATOM 647 N N . ASP A 1 82 ? 14.236 6.772 -4.221 1.00 90.12 82 ASP A N 1
ATOM 648 C CA . ASP A 1 82 ? 14.164 6.881 -2.764 1.00 90.12 82 ASP A CA 1
ATOM 649 C C . ASP A 1 82 ? 13.201 5.811 -2.211 1.00 90.12 82 ASP A C 1
ATOM 651 O O . ASP A 1 82 ? 12.831 4.867 -2.913 1.00 90.12 82 ASP A O 1
ATOM 655 N N . GLU A 1 83 ? 12.810 5.914 -0.946 1.00 93.88 83 GLU A N 1
ATOM 656 C CA . GLU A 1 83 ? 11.937 4.951 -0.277 1.00 93.88 83 GLU A CA 1
ATOM 657 C C . GLU A 1 83 ? 10.513 4.861 -0.863 1.00 93.88 83 GLU A C 1
ATOM 659 O O . GLU A 1 83 ? 9.803 3.880 -0.618 1.00 93.88 83 GLU A O 1
ATOM 664 N N . SER A 1 84 ? 10.098 5.828 -1.693 1.00 96.25 84 SER A N 1
ATOM 665 C CA . SER A 1 84 ? 8.775 5.832 -2.334 1.00 96.25 84 SER A CA 1
ATOM 666 C C . SER A 1 84 ? 8.583 4.708 -3.361 1.00 96.25 84 SER A C 1
ATOM 668 O O . SER A 1 84 ? 7.443 4.417 -3.741 1.00 96.25 84 SER A O 1
ATOM 670 N N . VAL A 1 85 ? 9.656 4.029 -3.787 1.00 95.56 85 VAL A N 1
ATOM 671 C CA . VAL A 1 85 ? 9.551 2.821 -4.626 1.00 95.56 85 VAL A CA 1
ATOM 672 C C . VAL A 1 85 ? 8.903 1.665 -3.872 1.00 95.56 85 VAL A C 1
ATOM 674 O O . VAL A 1 85 ? 8.129 0.910 -4.457 1.00 95.56 85 VAL A O 1
ATOM 677 N N . ASP A 1 86 ? 9.138 1.566 -2.560 1.00 97.12 86 ASP A N 1
ATOM 678 C CA . ASP A 1 86 ? 8.508 0.541 -1.728 1.00 97.12 86 ASP A CA 1
ATOM 679 C C . ASP A 1 86 ? 7.007 0.835 -1.541 1.00 97.12 86 ASP A C 1
ATOM 681 O O . ASP A 1 86 ? 6.214 -0.093 -1.384 1.00 97.12 86 ASP A O 1
ATOM 685 N N . VAL A 1 87 ? 6.590 2.109 -1.608 1.00 98.44 87 VAL A N 1
ATOM 686 C CA . VAL A 1 87 ? 5.166 2.500 -1.603 1.00 98.44 87 VAL A CA 1
ATOM 687 C C . VAL A 1 87 ? 4.477 2.068 -2.895 1.00 98.44 87 VAL A C 1
ATOM 689 O O . VAL A 1 87 ? 3.384 1.503 -2.849 1.00 98.44 87 VAL A O 1
ATOM 692 N N . TYR A 1 88 ? 5.118 2.287 -4.044 1.00 98.44 88 TYR A N 1
ATOM 693 C CA . TYR A 1 88 ? 4.600 1.816 -5.330 1.00 98.44 88 TYR A CA 1
ATOM 694 C C . TYR A 1 88 ? 4.451 0.288 -5.333 1.00 98.44 88 TYR A C 1
ATOM 696 O O . TYR A 1 88 ? 3.383 -0.242 -5.649 1.00 98.44 88 TYR A O 1
ATOM 704 N N . ALA A 1 89 ? 5.496 -0.418 -4.894 1.00 98.12 89 ALA A N 1
ATOM 705 C CA . ALA A 1 89 ? 5.492 -1.870 -4.780 1.00 98.12 89 ALA A CA 1
ATOM 706 C C . ALA A 1 89 ? 4.414 -2.380 -3.803 1.00 98.12 89 ALA A C 1
ATOM 708 O O . ALA A 1 89 ? 3.742 -3.376 -4.080 1.00 98.12 89 ALA A O 1
ATOM 709 N N . PHE A 1 90 ? 4.179 -1.669 -2.693 1.00 98.69 90 PHE A N 1
ATOM 710 C CA . PHE A 1 90 ? 3.073 -1.953 -1.776 1.00 98.69 90 PHE A CA 1
ATOM 711 C C . PHE A 1 90 ? 1.711 -1.825 -2.470 1.00 98.69 90 PHE A C 1
ATOM 713 O O . PHE A 1 90 ? 0.867 -2.709 -2.306 1.00 98.69 90 PHE A O 1
ATOM 720 N N . GLY A 1 91 ? 1.506 -0.778 -3.276 1.00 98.62 91 GLY A N 1
ATOM 721 C CA . GLY A 1 91 ? 0.289 -0.601 -4.071 1.00 98.62 91 GLY A CA 1
ATOM 722 C C . GLY A 1 91 ? 0.033 -1.778 -5.016 1.00 98.62 91 GLY A C 1
ATOM 723 O O . GLY A 1 91 ? -1.088 -2.281 -5.085 1.00 98.62 91 GLY A O 1
ATOM 724 N N . MET A 1 92 ? 1.084 -2.288 -5.665 1.00 98.69 92 MET A N 1
ATOM 725 C CA . MET A 1 92 ? 0.999 -3.478 -6.522 1.00 98.69 92 MET A CA 1
ATOM 726 C C . MET A 1 92 ? 0.697 -4.761 -5.733 1.00 98.69 92 MET A C 1
ATOM 728 O O . MET A 1 92 ? -0.150 -5.547 -6.153 1.00 98.69 92 MET A O 1
ATOM 732 N N . CYS A 1 93 ? 1.290 -4.945 -4.548 1.00 98.44 93 CYS A N 1
ATOM 733 C CA . CYS A 1 93 ? 0.942 -6.061 -3.657 1.00 98.44 93 CYS A CA 1
ATOM 734 C C . CYS A 1 93 ? -0.523 -5.985 -3.195 1.00 98.44 93 CYS A C 1
ATOM 736 O O . CYS A 1 93 ? -1.224 -6.995 -3.130 1.00 98.44 93 CYS A O 1
ATOM 738 N N . MET A 1 94 ? -1.008 -4.785 -2.859 1.00 98.31 94 MET A N 1
ATOM 739 C CA . MET A 1 94 ? -2.400 -4.568 -2.460 1.00 98.31 94 MET A CA 1
ATOM 740 C C . MET A 1 94 ? -3.364 -4.848 -3.617 1.00 98.31 94 MET A C 1
ATOM 742 O O . MET A 1 94 ? -4.398 -5.480 -3.393 1.00 98.31 94 MET A O 1
ATOM 746 N N . LEU A 1 95 ? -3.002 -4.457 -4.843 1.00 98.62 95 LEU A N 1
ATOM 747 C CA . LEU A 1 95 ? -3.747 -4.783 -6.058 1.00 98.62 95 LEU A CA 1
ATOM 748 C C . LEU A 1 95 ? -3.854 -6.296 -6.276 1.00 98.62 95 LEU A C 1
ATOM 750 O O . LEU A 1 95 ? -4.958 -6.806 -6.486 1.00 98.62 95 LEU A O 1
ATOM 754 N N . GLU A 1 96 ? -2.740 -7.019 -6.185 1.00 98.31 96 GLU A N 1
ATOM 755 C CA . GLU A 1 96 ? -2.724 -8.476 -6.328 1.00 98.31 96 GLU A CA 1
ATOM 756 C C . GLU A 1 96 ? -3.582 -9.153 -5.252 1.00 98.31 96 GLU A C 1
ATOM 758 O O . GLU A 1 96 ? -4.434 -9.983 -5.564 1.00 98.31 96 GLU A O 1
ATOM 763 N N . MET A 1 97 ? -3.453 -8.756 -3.981 1.00 96.75 97 MET A N 1
ATOM 764 C CA . MET A 1 97 ? -4.265 -9.330 -2.901 1.00 96.75 97 MET A CA 1
ATOM 765 C C . MET A 1 97 ? -5.766 -9.019 -3.042 1.00 96.75 97 MET A C 1
ATOM 767 O O . MET A 1 97 ? -6.607 -9.848 -2.666 1.00 96.75 97 MET A O 1
ATOM 771 N N . ALA A 1 98 ? -6.116 -7.836 -3.559 1.00 96.69 98 ALA A N 1
ATOM 772 C CA . ALA A 1 98 ? -7.501 -7.413 -3.764 1.00 96.69 98 ALA A CA 1
ATOM 773 C C . ALA A 1 98 ? -8.163 -8.151 -4.936 1.00 96.69 98 ALA A C 1
ATOM 775 O O . ALA A 1 98 ? -9.309 -8.585 -4.821 1.00 96.69 98 ALA A O 1
ATOM 776 N N . THR A 1 99 ? -7.433 -8.330 -6.037 1.00 96.81 99 THR A N 1
ATOM 777 C CA . THR A 1 99 ? -7.954 -8.922 -7.281 1.00 96.81 99 THR A CA 1
ATOM 778 C C . THR A 1 99 ? -7.731 -10.429 -7.368 1.00 96.81 99 THR A C 1
ATOM 780 O O . THR A 1 99 ? -8.452 -11.112 -8.086 1.00 96.81 99 THR A O 1
ATOM 783 N N . SER A 1 100 ? -6.785 -10.968 -6.593 1.00 96.12 100 SER A N 1
ATOM 784 C CA . SER A 1 100 ? -6.269 -12.339 -6.736 1.00 96.12 100 SER A CA 1
ATOM 785 C C . SER A 1 100 ? -5.716 -12.626 -8.141 1.00 96.12 100 SER A C 1
ATOM 787 O O . SER A 1 100 ? -5.709 -13.774 -8.583 1.00 96.12 100 SER A O 1
ATOM 789 N N . GLU A 1 101 ? -5.267 -11.582 -8.839 1.00 96.81 101 GLU A N 1
ATOM 790 C CA . GLU A 1 101 ? -4.674 -11.644 -10.170 1.00 96.81 101 GLU A CA 1
ATOM 791 C C . GLU A 1 101 ? -3.299 -10.977 -10.161 1.00 96.81 101 GLU A C 1
ATOM 793 O O . GLU A 1 101 ? -3.118 -9.908 -9.577 1.00 96.81 101 GLU A O 1
ATOM 798 N N . TYR A 1 102 ? -2.343 -11.583 -10.863 1.00 97.12 102 TYR A N 1
ATOM 799 C CA . TYR A 1 102 ? -1.000 -11.030 -10.981 1.00 97.12 102 TYR A CA 1
ATOM 800 C C . TYR A 1 102 ? -1.024 -9.721 -11.805 1.00 97.12 102 TYR A C 1
ATOM 802 O O . TYR A 1 102 ? -1.609 -9.711 -12.904 1.00 97.12 102 TYR A O 1
ATOM 810 N N . PRO A 1 103 ? -0.435 -8.612 -11.310 1.00 98.19 103 PRO A N 1
ATOM 811 C CA . PRO A 1 103 ? -0.419 -7.338 -12.026 1.00 98.19 103 PRO A CA 1
ATOM 812 C C . PRO A 1 103 ? 0.230 -7.467 -13.409 1.00 98.19 103 PRO A C 1
ATOM 814 O O . PRO A 1 103 ? 1.215 -8.172 -13.584 1.00 98.19 103 PRO A O 1
ATOM 817 N N . TYR A 1 104 ? -0.332 -6.782 -14.405 1.00 98.25 104 TYR A N 1
ATOM 818 C CA . TYR A 1 104 ? 0.115 -6.818 -15.802 1.00 98.25 104 TYR A CA 1
ATOM 819 C C . TYR A 1 104 ?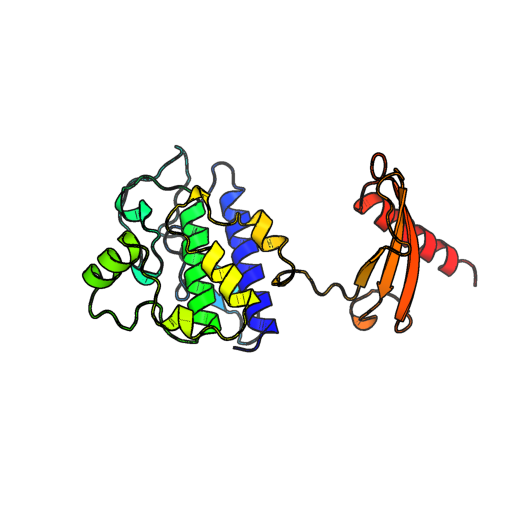 0.138 -8.211 -16.457 1.00 98.25 104 TYR A C 1
ATOM 821 O O . TYR A 1 104 ? 0.842 -8.407 -17.448 1.00 98.25 104 TYR A O 1
ATOM 829 N N . SER A 1 105 ? -0.656 -9.171 -15.972 1.00 97.25 105 SER A N 1
ATOM 830 C CA . SER A 1 105 ? -0.787 -10.501 -16.594 1.00 97.25 105 SER A CA 1
ATOM 831 C C . SER A 1 105 ? -1.262 -10.471 -18.057 1.00 97.25 105 SER A C 1
ATOM 833 O O . SER A 1 105 ? -1.095 -11.451 -18.781 1.00 97.25 105 SER A O 1
ATOM 835 N N . GLU A 1 106 ? -1.802 -9.345 -18.536 1.00 98.06 106 GLU A N 1
ATOM 836 C CA . GLU A 1 106 ? -2.106 -9.127 -19.951 1.00 98.06 106 GLU A CA 1
ATOM 837 C C . GLU A 1 106 ? -0.868 -8.872 -20.841 1.00 98.06 106 GLU A C 1
ATOM 839 O O . GLU A 1 106 ? -0.988 -8.821 -22.068 1.00 98.06 106 GLU A O 1
ATOM 844 N N . CYS A 1 107 ? 0.314 -8.672 -20.252 1.00 96.75 107 CYS A N 1
ATOM 845 C CA . CYS A 1 107 ? 1.580 -8.489 -20.959 1.00 96.75 107 CYS A CA 1
ATOM 846 C C . CYS A 1 107 ? 2.291 -9.834 -21.183 1.00 96.75 107 CYS A C 1
ATOM 848 O O . CYS A 1 107 ? 2.325 -10.702 -20.321 1.00 96.75 107 CYS A O 1
ATOM 850 N N . GLN A 1 108 ? 2.937 -9.987 -22.339 1.00 94.69 108 GLN A N 1
ATOM 851 C CA . GLN A 1 108 ? 3.666 -11.203 -22.722 1.00 94.69 108 GLN A CA 1
ATOM 852 C C . GLN A 1 108 ? 5.121 -11.222 -22.235 1.00 94.69 108 GLN A C 1
ATOM 854 O O . GLN A 1 108 ? 5.760 -12.270 -22.245 1.00 94.69 108 GLN A O 1
ATOM 859 N N . ASN A 1 109 ? 5.689 -10.058 -21.909 1.00 91.12 109 ASN A N 1
ATOM 860 C CA . ASN A 1 109 ? 7.077 -9.929 -21.471 1.00 91.12 109 ASN A CA 1
ATOM 861 C C . ASN A 1 109 ? 7.329 -8.613 -20.718 1.00 91.12 109 ASN A C 1
ATOM 863 O O . ASN A 1 109 ? 6.571 -7.647 -20.836 1.00 91.12 109 ASN A O 1
ATOM 867 N N . ALA A 1 110 ? 8.464 -8.559 -20.018 1.00 89.50 110 ALA A N 1
ATOM 868 C CA . ALA A 1 110 ? 8.912 -7.407 -19.236 1.00 89.50 110 ALA A CA 1
ATOM 869 C C . ALA A 1 110 ? 9.003 -6.097 -20.042 1.00 89.50 110 ALA A C 1
ATOM 871 O O . ALA A 1 110 ? 8.714 -5.028 -19.513 1.00 89.50 110 ALA A O 1
ATOM 872 N N . ALA A 1 111 ? 9.346 -6.152 -21.334 1.00 90.50 111 ALA A N 1
ATOM 873 C CA . ALA A 1 111 ? 9.445 -4.950 -22.166 1.00 90.50 111 ALA A CA 1
ATOM 874 C C . ALA A 1 111 ? 8.072 -4.308 -22.447 1.00 90.50 111 ALA A C 1
ATOM 876 O O . ALA A 1 111 ? 7.973 -3.096 -22.654 1.00 90.50 111 ALA A O 1
ATOM 877 N N . GLN A 1 112 ? 6.992 -5.095 -22.466 1.00 95.94 112 GLN A N 1
ATOM 878 C CA . GLN A 1 112 ? 5.630 -4.558 -22.537 1.00 95.94 112 GLN A CA 1
ATOM 879 C C . GLN A 1 112 ? 5.223 -3.887 -21.220 1.00 95.94 112 GLN A C 1
ATOM 881 O O . GLN A 1 112 ? 4.655 -2.796 -21.263 1.00 95.94 112 GLN A O 1
ATOM 886 N N . ILE A 1 113 ? 5.580 -4.490 -20.081 1.00 95.75 113 ILE A N 1
ATOM 887 C CA . ILE A 1 113 ? 5.330 -3.928 -18.745 1.00 95.75 113 ILE A CA 1
ATOM 888 C C . ILE A 1 113 ? 6.061 -2.594 -18.593 1.00 95.75 113 ILE A C 1
ATOM 890 O O . ILE A 1 113 ? 5.423 -1.579 -18.329 1.00 95.75 113 ILE A O 1
ATOM 894 N N . TYR A 1 114 ? 7.364 -2.564 -18.890 1.00 92.44 114 TYR A N 1
ATOM 895 C CA . TYR A 1 114 ? 8.182 -1.349 -18.872 1.00 92.44 114 TYR A CA 1
ATOM 896 C C . TYR A 1 114 ? 7.534 -0.199 -19.654 1.00 92.44 114 TYR A C 1
ATOM 898 O O . TYR A 1 114 ? 7.395 0.909 -19.134 1.00 92.44 114 TYR A O 1
ATOM 906 N N . ARG A 1 115 ? 7.080 -0.462 -20.890 1.00 94.94 115 ARG A N 1
ATOM 907 C CA . ARG A 1 115 ? 6.433 0.559 -21.730 1.00 94.94 115 ARG A CA 1
ATOM 908 C C . ARG A 1 115 ? 5.135 1.078 -21.120 1.00 94.94 115 ARG A C 1
ATOM 910 O O . ARG A 1 115 ? 4.878 2.274 -21.203 1.00 94.94 115 ARG A O 1
ATOM 917 N N . LYS A 1 116 ? 4.324 0.208 -20.514 1.00 97.44 116 LYS A N 1
ATOM 918 C CA . LYS A 1 116 ? 3.082 0.616 -19.845 1.00 97.44 116 LYS A CA 1
ATOM 919 C C . LYS A 1 116 ? 3.359 1.455 -18.602 1.00 97.44 116 LYS A C 1
ATOM 921 O O . LYS A 1 116 ? 2.836 2.561 -18.510 1.00 97.44 116 LYS A O 1
ATOM 926 N N . VAL A 1 117 ? 4.233 0.970 -17.720 1.00 95.88 117 VAL A N 1
ATOM 927 C CA . VAL A 1 117 ? 4.612 1.644 -16.468 1.00 95.88 117 VAL A CA 1
ATOM 928 C C . VAL A 1 117 ? 5.173 3.040 -16.748 1.00 95.88 117 VAL A C 1
ATOM 930 O O . VAL A 1 117 ? 4.704 4.023 -16.181 1.00 95.88 117 VAL A O 1
ATOM 933 N N . THR A 1 118 ? 6.113 3.159 -17.690 1.00 93.19 118 THR A N 1
ATOM 934 C CA . THR A 1 118 ? 6.709 4.458 -18.064 1.00 93.19 118 THR A CA 1
ATOM 935 C C . THR A 1 118 ? 5.752 5.384 -18.821 1.00 93.19 118 THR A C 1
ATOM 937 O O . THR A 1 118 ? 5.970 6.592 -18.838 1.00 93.19 118 THR A O 1
ATOM 940 N N . SER A 1 119 ? 4.664 4.851 -19.387 1.00 95.81 119 SER A N 1
ATOM 941 C CA . SER A 1 119 ? 3.585 5.634 -20.012 1.00 95.81 119 SER A CA 1
ATOM 942 C C . SER A 1 119 ? 2.416 5.931 -19.060 1.00 95.81 119 SER A C 1
ATOM 944 O O . SER A 1 119 ? 1.401 6.461 -19.505 1.00 95.81 119 SER A O 1
ATOM 946 N N . GLY A 1 120 ? 2.510 5.553 -17.779 1.00 95.56 120 GLY A N 1
ATOM 947 C CA . GLY A 1 120 ? 1.438 5.749 -16.795 1.00 95.56 120 GLY A CA 1
ATOM 948 C C . GLY A 1 120 ? 0.194 4.875 -17.023 1.00 95.56 120 GLY A C 1
ATOM 949 O O . GLY A 1 120 ? -0.874 5.164 -16.483 1.00 95.56 120 GLY A O 1
ATOM 950 N N . ILE A 1 121 ? 0.307 3.810 -17.823 1.00 98.12 121 ILE A N 1
ATOM 951 C CA . ILE A 1 121 ? -0.787 2.870 -18.096 1.00 98.12 121 ILE A CA 1
ATOM 952 C C . ILE A 1 121 ? -0.812 1.814 -16.993 1.00 98.12 121 ILE A C 1
ATOM 954 O O . ILE A 1 121 ? 0.132 1.041 -16.858 1.00 98.12 121 ILE A O 1
ATOM 958 N N . LYS A 1 122 ? -1.916 1.756 -16.245 1.00 98.44 122 LYS A N 1
ATOM 959 C CA . LYS A 1 122 ? -2.112 0.830 -15.120 1.00 98.44 122 LYS A CA 1
ATOM 960 C C . LYS A 1 122 ? -2.388 -0.612 -15.576 1.00 98.44 122 LYS A C 1
ATOM 962 O O . LYS A 1 122 ? -2.809 -0.814 -16.719 1.00 98.44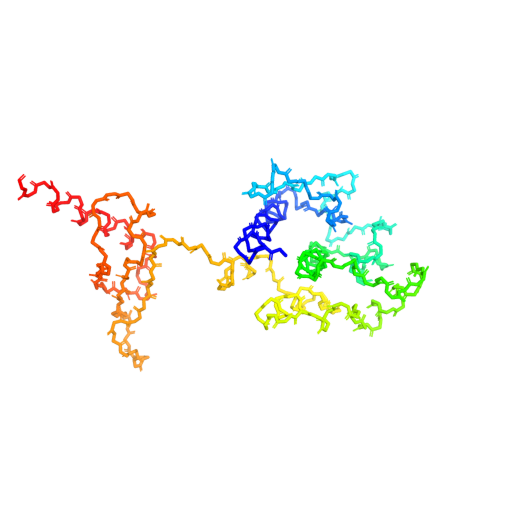 122 LYS A O 1
ATOM 967 N N . PRO A 1 123 ? -2.191 -1.616 -14.698 1.00 98.38 123 PRO A N 1
ATOM 968 C CA . PRO A 1 123 ? -2.588 -2.996 -14.972 1.00 98.38 123 PRO A CA 1
ATOM 969 C C . PRO A 1 123 ? -4.078 -3.108 -15.290 1.00 98.38 123 PRO A C 1
ATOM 971 O O . PRO A 1 123 ? -4.892 -2.463 -14.631 1.00 98.38 123 PRO A O 1
ATOM 974 N N . ALA A 1 124 ? -4.464 -4.002 -16.203 1.00 98.38 124 ALA A N 1
ATOM 975 C CA . ALA A 1 124 ? -5.884 -4.248 -16.485 1.00 98.38 124 ALA A CA 1
ATOM 976 C C . ALA A 1 124 ? -6.672 -4.733 -15.246 1.00 98.38 124 ALA A C 1
ATOM 978 O O . ALA A 1 124 ? -7.874 -4.495 -15.136 1.00 98.38 124 ALA A O 1
ATOM 979 N N . SER A 1 125 ? -6.001 -5.387 -14.291 1.00 98.38 125 SER A N 1
ATOM 980 C CA . SER A 1 125 ? -6.603 -5.813 -13.023 1.00 98.38 125 SER A CA 1
ATOM 981 C C . SER A 1 125 ? -7.007 -4.644 -12.115 1.00 98.38 125 SER A C 1
ATOM 983 O O . SER A 1 125 ? -7.902 -4.810 -11.291 1.00 98.38 125 SER A O 1
ATOM 985 N N . PHE A 1 126 ? -6.440 -3.444 -12.290 1.00 98.50 126 PHE A N 1
ATOM 986 C CA . PHE A 1 126 ? -6.814 -2.258 -11.511 1.00 98.50 126 PHE A CA 1
ATOM 987 C C . PHE A 1 126 ? -8.297 -1.891 -11.674 1.00 98.50 126 PHE A C 1
ATOM 989 O O . PHE A 1 126 ? -8.970 -1.536 -10.705 1.00 98.50 126 PHE A O 1
ATOM 996 N N . ASP A 1 127 ? -8.853 -2.060 -12.875 1.00 98.06 127 ASP A N 1
ATOM 997 C CA . ASP A 1 127 ? -10.274 -1.804 -13.125 1.00 98.06 127 ASP A CA 1
ATOM 998 C C . ASP A 1 127 ? -11.206 -2.881 -12.564 1.00 98.06 127 ASP A C 1
ATOM 1000 O O . ASP A 1 127 ? -12.413 -2.662 -12.472 1.00 98.06 127 ASP A O 1
ATOM 1004 N N . LYS A 1 128 ? -10.651 -4.013 -12.120 1.00 97.94 128 LYS A N 1
ATOM 1005 C CA . LYS A 1 128 ? -11.392 -5.091 -11.457 1.00 97.94 128 LYS A CA 1
ATOM 1006 C C . LYS A 1 128 ? -11.513 -4.892 -9.945 1.00 97.94 128 LYS A C 1
ATOM 1008 O O . LYS A 1 128 ? -12.203 -5.671 -9.290 1.00 97.94 128 LYS A O 1
ATOM 1013 N N . VAL A 1 129 ? -10.866 -3.873 -9.372 1.00 97.31 129 VAL A N 1
ATOM 1014 C CA . VAL A 1 129 ? -11.022 -3.531 -7.953 1.00 97.31 129 VAL A CA 1
ATOM 1015 C C . VAL A 1 129 ? -12.421 -2.955 -7.735 1.00 97.31 129 VAL A C 1
ATOM 1017 O O . VAL A 1 129 ? -12.746 -1.876 -8.224 1.00 97.31 129 VAL A O 1
ATOM 1020 N N . THR A 1 130 ? -13.262 -3.693 -7.010 1.00 94.25 130 THR A N 1
ATOM 1021 C CA . THR A 1 130 ? -14.680 -3.347 -6.811 1.00 94.25 130 THR A CA 1
ATOM 1022 C C . THR A 1 130 ? -14.928 -2.399 -5.645 1.00 94.25 130 THR A C 1
ATOM 1024 O O . THR A 1 130 ? -15.956 -1.733 -5.614 1.00 94.25 130 THR A O 1
ATOM 1027 N N . ASP A 1 131 ? -14.034 -2.389 -4.657 1.00 93.69 131 ASP A N 1
ATOM 1028 C CA . ASP A 1 131 ? -14.138 -1.541 -3.471 1.00 93.69 131 ASP A CA 1
ATOM 1029 C C . ASP A 1 131 ? -13.483 -0.177 -3.766 1.00 93.69 131 ASP A C 1
ATOM 1031 O O . ASP A 1 131 ? -12.278 -0.148 -4.041 1.00 93.69 131 ASP A O 1
ATOM 1035 N N . PRO A 1 132 ? -14.244 0.935 -3.749 1.00 94.25 132 PRO A N 1
ATOM 1036 C CA . PRO A 1 132 ? -13.715 2.255 -4.086 1.00 94.25 132 PRO A CA 1
ATOM 1037 C C . PRO A 1 132 ? -12.598 2.720 -3.150 1.00 94.25 132 PRO A C 1
ATOM 1039 O O . PRO A 1 132 ? -11.614 3.274 -3.622 1.00 94.25 132 PRO A O 1
ATOM 1042 N N . GLU A 1 133 ? -12.700 2.436 -1.847 1.00 93.88 133 GLU A N 1
ATOM 1043 C CA . GLU A 1 133 ? -11.691 2.852 -0.866 1.00 93.88 133 GLU A CA 1
ATOM 1044 C C . GLU A 1 133 ? -10.364 2.120 -1.121 1.00 93.88 133 GLU A C 1
ATOM 1046 O O . GLU A 1 133 ? -9.292 2.724 -1.125 1.00 93.88 133 GLU A O 1
ATOM 1051 N N . ILE A 1 134 ? -10.428 0.819 -1.422 1.00 96.06 134 ILE A N 1
ATOM 1052 C CA . ILE A 1 134 ? -9.248 0.034 -1.816 1.00 96.06 134 ILE A CA 1
ATOM 1053 C C . ILE A 1 134 ? -8.670 0.550 -3.139 1.00 96.06 134 ILE A C 1
ATOM 1055 O O . ILE A 1 134 ? -7.447 0.653 -3.266 1.00 96.06 134 ILE A O 1
ATOM 1059 N N . LYS A 1 135 ? -9.525 0.864 -4.122 1.00 98.00 135 LYS A N 1
ATOM 1060 C CA . LYS A 1 135 ? -9.096 1.367 -5.434 1.00 98.00 135 LYS A CA 1
ATOM 1061 C C . LYS A 1 135 ? -8.365 2.705 -5.304 1.00 98.00 135 LYS A C 1
ATOM 1063 O O . LYS A 1 135 ? -7.297 2.856 -5.895 1.00 98.00 135 LYS A O 1
ATOM 1068 N N . ASP A 1 136 ? -8.886 3.613 -4.483 1.00 98.00 136 ASP A N 1
ATOM 1069 C CA . ASP A 1 136 ? -8.295 4.928 -4.226 1.00 98.00 136 ASP A CA 1
ATOM 1070 C C . ASP A 1 136 ? -6.937 4.821 -3.517 1.00 98.00 136 ASP A C 1
ATOM 1072 O O . ASP A 1 136 ? -5.984 5.503 -3.901 1.00 98.00 136 ASP A O 1
ATOM 1076 N N . ILE A 1 137 ? -6.800 3.914 -2.541 1.00 98.12 137 ILE A N 1
ATOM 1077 C CA . ILE A 1 137 ? -5.511 3.653 -1.878 1.00 98.12 137 ILE A CA 1
ATOM 1078 C C . ILE A 1 137 ? -4.484 3.121 -2.882 1.00 98.12 137 ILE A C 1
ATOM 1080 O O . ILE A 1 137 ? -3.358 3.616 -2.927 1.00 98.12 137 ILE A O 1
ATOM 1084 N N . ILE A 1 138 ? -4.861 2.131 -3.702 1.00 98.62 138 ILE A N 1
ATOM 1085 C CA . ILE A 1 138 ? -3.965 1.563 -4.719 1.00 98.62 138 ILE A CA 1
ATOM 1086 C C . ILE A 1 138 ? -3.524 2.658 -5.694 1.00 98.62 138 ILE A C 1
ATOM 1088 O O . ILE A 1 138 ? -2.323 2.812 -5.910 1.00 98.62 138 ILE A O 1
ATOM 1092 N N . GLU A 1 139 ? -4.465 3.442 -6.233 1.00 98.38 139 GLU A N 1
ATOM 1093 C CA . GLU A 1 139 ? -4.201 4.572 -7.135 1.00 98.38 139 GLU A CA 1
ATOM 1094 C C . GLU A 1 139 ? -3.189 5.549 -6.533 1.00 98.38 139 GLU A C 1
ATOM 1096 O O . GLU A 1 139 ? -2.225 5.943 -7.191 1.00 98.38 139 GLU A O 1
ATOM 1101 N N . ALA A 1 140 ? -3.388 5.915 -5.268 1.00 98.19 140 ALA A N 1
ATOM 1102 C CA . ALA A 1 140 ? -2.532 6.851 -4.561 1.00 98.19 140 ALA A CA 1
ATOM 1103 C C . ALA A 1 140 ? -1.127 6.288 -4.278 1.00 98.19 140 ALA A C 1
ATOM 1105 O O . ALA A 1 140 ? -0.183 7.063 -4.134 1.00 98.19 140 ALA A O 1
ATOM 1106 N N . CYS A 1 141 ? -0.953 4.965 -4.244 1.00 98.62 141 CYS A N 1
ATOM 1107 C CA . CYS A 1 141 ? 0.358 4.322 -4.134 1.00 98.62 141 CYS A CA 1
ATOM 1108 C C . CYS A 1 141 ? 1.072 4.179 -5.487 1.00 98.62 141 CYS A C 1
ATOM 1110 O O . CYS A 1 141 ? 2.285 4.369 -5.551 1.00 98.62 141 CYS A O 1
ATOM 1112 N N . ILE A 1 142 ? 0.351 3.860 -6.569 1.00 98.44 142 ILE A N 1
ATOM 1113 C CA . ILE A 1 142 ? 0.949 3.520 -7.878 1.00 98.44 142 ILE A CA 1
ATOM 1114 C C . ILE A 1 142 ? 1.063 4.709 -8.844 1.00 98.44 142 ILE A C 1
ATOM 1116 O O . ILE A 1 142 ? 1.184 4.525 -10.058 1.00 98.44 142 ILE A O 1
ATOM 1120 N N . ARG A 1 143 ? 1.030 5.946 -8.332 1.00 98.12 143 ARG A N 1
ATOM 1121 C CA . ARG A 1 143 ? 1.194 7.144 -9.165 1.00 98.12 143 ARG A CA 1
ATOM 1122 C C . ARG A 1 143 ? 2.553 7.168 -9.857 1.00 98.12 143 ARG A C 1
ATOM 1124 O O . ARG A 1 143 ? 3.585 6.842 -9.262 1.00 98.12 143 ARG A O 1
ATOM 1131 N N . GLN A 1 144 ? 2.543 7.615 -11.112 1.00 95.44 144 GLN A N 1
ATOM 1132 C CA . GLN A 1 144 ? 3.747 7.730 -11.933 1.00 95.44 144 GLN A CA 1
ATOM 1133 C C . GLN A 1 144 ? 4.741 8.718 -11.317 1.00 95.44 144 GLN A C 1
ATOM 1135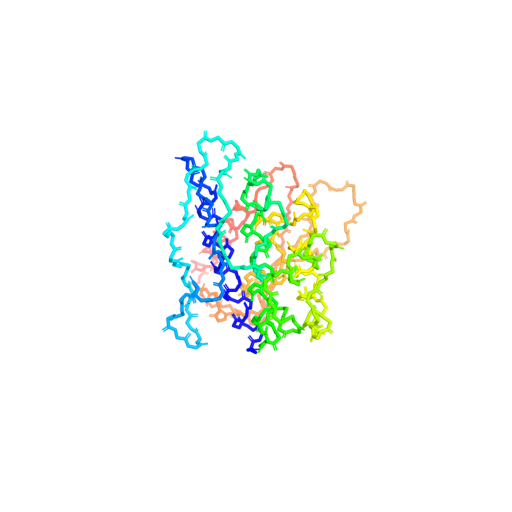 O O . GLN A 1 144 ? 5.912 8.392 -11.144 1.00 95.44 144 GLN A O 1
ATOM 1140 N N . ASN A 1 145 ? 4.261 9.903 -10.937 1.00 95.69 145 ASN A N 1
ATOM 1141 C CA . ASN A 1 145 ? 5.072 10.887 -10.242 1.00 95.69 145 ASN A CA 1
ATOM 1142 C C . ASN A 1 145 ? 5.249 10.486 -8.771 1.00 95.69 145 ASN A C 1
ATOM 1144 O O . ASN A 1 145 ? 4.286 10.473 -8.000 1.00 95.69 145 ASN A O 1
ATOM 1148 N N . LYS A 1 146 ? 6.490 10.192 -8.370 1.00 95.25 146 LYS A N 1
ATOM 1149 C CA . LYS A 1 146 ? 6.808 9.743 -7.011 1.00 95.25 146 LYS A CA 1
ATOM 1150 C C . LYS A 1 146 ? 6.417 10.737 -5.915 1.00 95.25 146 LYS A C 1
ATOM 1152 O O . LYS A 1 146 ? 6.037 10.307 -4.832 1.00 95.25 146 LYS A O 1
ATOM 1157 N N . SER A 1 147 ? 6.440 12.045 -6.194 1.00 95.38 147 SER A N 1
ATOM 1158 C CA . SER A 1 147 ? 6.084 13.073 -5.201 1.00 95.38 147 SER A CA 1
ATOM 1159 C C . SER A 1 147 ? 4.588 13.136 -4.896 1.00 95.38 147 SER A C 1
ATOM 1161 O O . SER A 1 147 ? 4.187 13.809 -3.954 1.00 95.38 147 SER A O 1
ATOM 1163 N N . GLU A 1 148 ? 3.756 12.491 -5.714 1.00 96.75 148 GLU A N 1
ATOM 1164 C CA . GLU A 1 148 ? 2.307 12.446 -5.518 1.00 96.75 148 GLU A CA 1
ATOM 1165 C C . GLU A 1 148 ? 1.847 11.180 -4.790 1.00 96.75 148 GLU A C 1
ATOM 1167 O O . GLU A 1 148 ? 0.657 11.037 -4.501 1.00 96.75 148 GLU A O 1
ATOM 1172 N N . ARG A 1 149 ? 2.764 10.243 -4.520 1.00 98.00 149 ARG A N 1
ATOM 1173 C CA . ARG A 1 149 ? 2.436 9.023 -3.786 1.00 98.00 149 ARG A CA 1
ATOM 1174 C C . ARG A 1 149 ? 2.199 9.349 -2.317 1.00 98.00 149 ARG A C 1
ATOM 1176 O O . ARG A 1 149 ? 2.906 10.173 -1.739 1.00 98.00 149 ARG A O 1
ATOM 1183 N N . LEU A 1 150 ? 1.232 8.670 -1.700 1.00 94.56 150 LEU A N 1
ATOM 1184 C CA . LEU A 1 150 ? 1.027 8.781 -0.253 1.00 94.56 150 LEU A CA 1
ATOM 1185 C C . LEU A 1 150 ? 2.271 8.316 0.505 1.00 94.56 150 LEU A C 1
ATOM 1187 O O . LEU A 1 150 ? 2.880 7.304 0.157 1.00 94.56 150 LEU A O 1
ATOM 1191 N N . SER A 1 151 ? 2.618 9.009 1.589 1.00 95.50 151 SER A N 1
ATOM 1192 C CA . SER A 1 151 ? 3.649 8.499 2.487 1.00 95.50 151 SER A CA 1
ATOM 1193 C C . SER A 1 151 ? 3.122 7.295 3.273 1.00 95.50 151 SER A C 1
ATOM 1195 O O . SER A 1 151 ? 1.921 7.156 3.515 1.00 95.50 151 SER A O 1
ATOM 1197 N N . ILE A 1 152 ? 4.022 6.432 3.752 1.00 95.81 152 ILE A N 1
ATOM 1198 C CA . ILE A 1 152 ? 3.634 5.310 4.625 1.00 95.81 152 ILE A CA 1
ATOM 1199 C C . ILE A 1 152 ? 2.934 5.804 5.894 1.00 95.81 152 ILE A C 1
ATOM 1201 O O . ILE A 1 152 ? 2.036 5.134 6.399 1.00 95.81 152 ILE A O 1
ATOM 1205 N N . ARG A 1 153 ? 3.327 6.974 6.408 1.00 93.50 153 ARG A N 1
ATOM 1206 C CA . ARG A 1 153 ? 2.684 7.578 7.577 1.00 93.50 153 ARG A CA 1
ATOM 1207 C C . ARG A 1 153 ? 1.229 7.932 7.275 1.00 93.50 153 ARG A C 1
ATOM 1209 O O . ARG A 1 153 ? 0.357 7.600 8.070 1.00 93.50 153 ARG A O 1
ATOM 1216 N N . ASP A 1 154 ? 0.972 8.544 6.123 1.00 93.88 154 ASP A N 1
ATOM 1217 C CA . ASP A 1 154 ? -0.387 8.919 5.721 1.00 93.88 154 ASP A CA 1
ATOM 1218 C C . ASP A 1 154 ? -1.236 7.672 5.445 1.00 93.88 154 ASP A C 1
ATOM 1220 O O . ASP A 1 154 ? -2.388 7.607 5.867 1.00 93.88 154 ASP A O 1
ATOM 1224 N N . LEU A 1 155 ? -0.644 6.635 4.841 1.00 95.94 155 LEU A N 1
ATOM 1225 C CA . LEU A 1 155 ? -1.292 5.333 4.672 1.00 95.94 155 LEU A CA 1
ATOM 1226 C C . LEU A 1 155 ? -1.644 4.700 6.023 1.00 95.94 155 LEU A C 1
ATOM 1228 O O . LEU A 1 155 ? -2.773 4.271 6.209 1.00 95.94 155 LEU A O 1
ATOM 1232 N N . LEU A 1 156 ? -0.734 4.666 6.998 1.00 93.50 156 LEU A N 1
ATOM 1233 C CA . LEU A 1 156 ? -1.027 4.103 8.325 1.00 93.50 156 LEU A CA 1
ATOM 1234 C C . LEU A 1 156 ? -2.145 4.852 9.070 1.00 93.50 156 LEU A C 1
ATOM 1236 O O . LEU A 1 156 ? -2.826 4.233 9.887 1.00 93.50 156 LEU A O 1
ATOM 1240 N N . ASN A 1 157 ? -2.343 6.136 8.765 1.00 90.12 157 ASN A N 1
ATOM 1241 C CA . ASN A 1 157 ? -3.396 6.979 9.335 1.00 90.12 157 ASN A CA 1
ATOM 1242 C C . ASN A 1 157 ? -4.704 6.966 8.524 1.00 90.12 157 ASN A C 1
ATOM 1244 O O . ASN A 1 157 ? -5.703 7.529 8.968 1.00 90.12 157 ASN A O 1
ATOM 1248 N N . HIS A 1 158 ? -4.725 6.343 7.344 1.00 92.12 158 HIS A N 1
ATOM 1249 C CA . HIS A 1 158 ? -5.921 6.266 6.513 1.00 92.12 158 HIS A CA 1
ATOM 1250 C C . HIS A 1 158 ? -7.013 5.432 7.202 1.00 92.12 158 HIS A C 1
ATOM 1252 O O . HIS A 1 158 ? -6.729 4.368 7.760 1.00 92.12 158 HIS A O 1
ATOM 1258 N N . ALA A 1 159 ? -8.276 5.866 7.107 1.00 87.88 159 ALA A N 1
ATOM 1259 C CA . ALA A 1 159 ? -9.421 5.245 7.786 1.00 87.88 159 ALA A CA 1
ATOM 1260 C C . ALA A 1 159 ? -9.525 3.730 7.528 1.00 87.88 159 ALA A C 1
ATOM 1262 O O . ALA A 1 159 ? -9.671 2.954 8.474 1.00 87.88 159 ALA A O 1
ATOM 1263 N N . PHE A 1 160 ? -9.332 3.295 6.276 1.00 89.31 160 PHE A N 1
ATOM 1264 C CA . PHE A 1 160 ? -9.214 1.879 5.915 1.00 89.31 160 PHE A CA 1
ATOM 1265 C C . PHE A 1 160 ? -8.270 1.067 6.816 1.00 89.31 160 PHE A C 1
ATOM 1267 O O . PHE A 1 160 ? -8.587 -0.075 7.146 1.00 89.31 160 PHE A O 1
ATOM 1274 N N . PHE A 1 161 ? -7.113 1.615 7.202 1.00 89.44 161 PHE A N 1
ATOM 1275 C CA . PHE A 1 161 ? -6.109 0.938 8.032 1.00 89.44 161 PHE A CA 1
ATOM 1276 C C . PHE A 1 161 ? -6.252 1.233 9.527 1.00 89.44 161 PHE A C 1
ATOM 1278 O O . PHE A 1 161 ? -5.494 0.661 10.320 1.00 89.44 161 PHE A O 1
ATOM 1285 N N . GLY A 1 162 ? -7.230 2.055 9.917 1.00 75.81 162 GLY A N 1
ATOM 1286 C CA . GLY A 1 162 ? -7.562 2.318 11.309 1.00 75.81 162 GLY A CA 1
ATOM 1287 C C . GLY A 1 162 ? -7.710 1.017 12.097 1.00 75.81 162 GLY A C 1
ATOM 1288 O O . GLY A 1 162 ? -8.306 0.033 11.634 1.00 75.81 162 GLY A O 1
ATOM 1289 N N . GLU A 1 163 ? -7.110 0.982 13.287 1.00 68.44 163 GLU A N 1
ATOM 1290 C CA . GLU A 1 163 ? -7.371 -0.109 14.212 1.00 68.44 163 GLU A CA 1
ATOM 1291 C C . GLU A 1 163 ? -8.840 -0.049 14.615 1.00 68.44 163 GLU A C 1
ATOM 1293 O O . GLU A 1 163 ? -9.351 0.985 15.025 1.00 68.44 163 GLU A O 1
ATOM 1298 N N . ASP A 1 164 ? -9.524 -1.181 14.501 1.00 68.38 164 ASP A N 1
ATOM 1299 C CA . ASP A 1 164 ? -10.830 -1.355 15.116 1.00 68.38 164 ASP A CA 1
ATOM 1300 C C . ASP A 1 164 ? -10.582 -1.551 16.621 1.00 68.38 164 ASP A C 1
ATOM 1302 O O . ASP A 1 164 ? -10.501 -2.681 17.122 1.00 68.38 164 ASP A O 1
ATOM 1306 N N . THR A 1 165 ? -10.347 -0.424 17.295 1.00 72.38 165 THR A N 1
ATOM 1307 C CA . THR A 1 165 ? -10.044 -0.286 18.727 1.00 72.38 165 THR A CA 1
ATOM 1308 C C . THR A 1 165 ? -11.255 -0.607 19.604 1.00 72.38 165 THR A C 1
ATOM 1310 O O . THR A 1 165 ? -11.126 -0.666 20.825 1.00 72.38 165 THR A O 1
ATOM 1313 N N . GLY A 1 166 ? -12.428 -0.837 19.000 1.00 72.88 166 GLY A N 1
ATOM 1314 C CA . GLY A 1 166 ? -13.696 -0.969 19.710 1.00 72.88 166 GLY A CA 1
ATOM 1315 C C . GLY A 1 166 ? -14.186 0.350 20.307 1.00 72.88 166 GLY A C 1
ATOM 1316 O O . GLY A 1 166 ? -15.137 0.322 21.088 1.00 72.88 166 GLY A O 1
ATOM 1317 N N . VAL A 1 167 ? -13.550 1.479 19.965 1.00 79.25 167 VAL A N 1
ATOM 1318 C CA . VAL A 1 167 ? -13.960 2.818 20.387 1.00 79.25 167 VAL A CA 1
ATOM 1319 C C . VAL A 1 167 ? -13.997 3.796 19.217 1.00 79.25 167 VAL A C 1
ATOM 1321 O O . VAL A 1 167 ? -13.135 3.755 18.340 1.00 79.25 167 VAL A O 1
ATOM 1324 N N . ARG A 1 168 ? -14.972 4.707 19.230 1.00 83.81 168 ARG A N 1
ATOM 1325 C CA . ARG A 1 168 ? -15.120 5.785 18.242 1.00 83.81 168 ARG A CA 1
ATOM 1326 C C . ARG A 1 168 ? -15.221 7.126 18.951 1.00 83.81 168 ARG A C 1
ATOM 1328 O O . ARG A 1 168 ? -16.006 7.243 19.882 1.00 83.81 168 ARG A O 1
ATOM 1335 N N . VAL A 1 169 ? -14.470 8.129 18.504 1.00 87.12 169 VAL A N 1
ATOM 1336 C CA . VAL A 1 169 ? -14.590 9.510 18.997 1.00 87.12 169 VAL A CA 1
ATOM 1337 C C . VAL A 1 169 ? -15.311 10.351 17.948 1.00 87.12 169 VAL A C 1
ATOM 1339 O O . VAL A 1 169 ? -15.000 10.259 16.763 1.00 87.12 169 VAL A O 1
ATOM 1342 N N . GLU A 1 170 ? -16.278 11.152 18.377 1.00 90.00 170 GLU A N 1
ATOM 1343 C CA . GLU A 1 170 ? -17.013 12.106 17.545 1.00 90.00 170 GLU A CA 1
ATOM 1344 C C . GLU A 1 170 ? -17.198 13.437 18.284 1.00 90.00 170 GLU A C 1
ATOM 1346 O O . GLU A 1 170 ? -17.012 13.508 19.498 1.00 90.00 170 GLU A O 1
ATOM 1351 N N . LEU A 1 171 ? -17.577 14.488 17.558 1.00 90.38 171 LEU A N 1
ATOM 1352 C CA . LEU A 1 171 ? -18.016 15.740 18.169 1.00 90.38 171 LEU A CA 1
ATOM 1353 C C . LEU A 1 171 ? -19.351 15.512 18.894 1.00 90.38 171 LEU A C 1
ATOM 1355 O O . LEU A 1 171 ? -20.298 14.982 18.311 1.00 90.38 171 LEU A O 1
ATOM 1359 N N . ALA A 1 172 ? -19.421 15.901 20.165 1.00 89.00 172 ALA A N 1
ATOM 1360 C CA . ALA A 1 172 ? -20.652 15.866 20.951 1.00 89.00 172 ALA A CA 1
ATOM 1361 C C . ALA A 1 172 ? -21.595 17.025 20.579 1.00 89.00 172 ALA A C 1
ATOM 1363 O O . ALA A 1 172 ? -22.814 16.884 20.692 1.00 89.00 172 ALA A O 1
ATOM 1364 N N . GLU A 1 173 ? -21.030 18.138 20.104 1.00 88.06 173 GLU A N 1
ATOM 1365 C CA . GLU A 1 173 ? -21.736 19.352 19.686 1.00 88.06 173 GLU A CA 1
ATOM 1366 C C . GLU A 1 173 ? -21.174 19.877 18.353 1.00 88.06 173 GLU A C 1
ATOM 1368 O O . GLU A 1 173 ? -20.041 19.573 17.986 1.00 88.06 173 GLU A O 1
ATOM 1373 N N . GLU A 1 174 ? -21.961 20.656 17.604 1.00 83.69 174 GLU A N 1
ATOM 1374 C CA . GLU A 1 174 ? -21.480 21.294 16.370 1.00 83.69 174 GLU A CA 1
ATOM 1375 C C . GLU A 1 174 ? -20.354 22.291 16.668 1.00 83.69 174 GLU A C 1
ATOM 1377 O O . GLU A 1 174 ? -20.562 23.277 17.379 1.00 83.69 174 GLU A O 1
ATOM 1382 N N . ASP A 1 175 ? -19.188 22.081 16.056 1.00 82.06 175 ASP A N 1
ATOM 1383 C CA . ASP A 1 175 ? -18.094 23.046 16.103 1.00 82.06 175 ASP A CA 1
ATOM 1384 C C . ASP A 1 175 ? -18.407 24.255 15.206 1.00 82.06 175 ASP A C 1
ATOM 1386 O O . ASP A 1 175 ? -18.640 24.133 13.999 1.00 82.06 175 ASP A O 1
ATOM 1390 N N . ARG A 1 176 ? -18.415 25.447 15.809 1.00 79.44 176 ARG A N 1
ATOM 1391 C CA . ARG A 1 176 ? -18.638 26.726 15.114 1.00 79.44 176 ARG A CA 1
ATOM 1392 C C . ARG A 1 176 ? -17.336 27.405 14.677 1.00 79.44 176 ARG A C 1
ATOM 1394 O O . ARG A 1 176 ? -17.399 28.503 14.124 1.00 79.44 176 ARG A O 1
ATOM 1401 N N . GLY A 1 177 ? -16.178 26.790 14.928 1.00 73.31 177 GLY A N 1
ATOM 1402 C CA . GLY A 1 177 ? -14.855 27.286 14.541 1.00 73.31 177 GLY A CA 1
ATOM 1403 C C . GLY A 1 177 ? -14.380 28.512 15.329 1.00 73.31 177 GLY A C 1
ATOM 1404 O O . GLY A 1 177 ? -13.440 29.180 14.911 1.00 73.31 177 GLY A O 1
ATOM 1405 N N . THR A 1 178 ? -15.050 28.848 16.435 1.00 73.81 178 THR A N 1
ATOM 1406 C CA . THR A 1 178 ? -14.713 29.985 17.313 1.00 73.81 178 THR A CA 1
ATOM 1407 C C . THR A 1 178 ? -14.345 29.554 18.732 1.00 73.81 178 THR A C 1
ATOM 1409 O O . THR A 1 178 ? -14.214 30.409 19.603 1.00 73.81 178 THR A O 1
ATOM 1412 N N . GLN A 1 179 ? -14.307 28.249 19.000 1.00 73.00 179 GLN A N 1
ATOM 1413 C CA . GLN A 1 179 ? -14.051 27.691 20.322 1.00 73.00 179 GLN A CA 1
ATOM 1414 C C . GLN A 1 179 ? -12.677 27.025 20.322 1.00 73.00 179 GLN A C 1
ATOM 1416 O O . GLN A 1 179 ? -12.406 26.181 19.474 1.00 73.00 179 GLN A O 1
ATOM 1421 N N . ASP A 1 180 ? -11.849 27.363 21.307 1.00 85.25 180 ASP A N 1
ATOM 1422 C CA . ASP A 1 180 ? -10.536 26.730 21.505 1.00 85.25 180 ASP A CA 1
ATOM 1423 C C . ASP A 1 180 ? -10.662 25.353 22.184 1.00 85.25 180 ASP A C 1
ATOM 1425 O O . ASP A 1 180 ? -9.679 24.650 22.391 1.00 85.25 180 ASP A O 1
ATOM 1429 N N . CYS A 1 181 ? -11.889 24.943 22.522 1.00 89.31 181 CYS A N 1
ATOM 1430 C CA . CYS A 1 181 ? -12.186 23.696 23.205 1.00 89.31 181 CYS A CA 1
ATOM 1431 C C . CYS A 1 181 ? -13.337 22.961 22.509 1.00 89.31 181 CYS A C 1
ATOM 1433 O O . CYS A 1 181 ? -14.415 23.526 22.316 1.00 89.31 181 CYS A O 1
ATOM 1435 N N . LEU A 1 182 ? -13.111 21.699 22.150 1.00 91.00 182 LEU A N 1
ATOM 1436 C CA . LEU A 1 182 ? -14.091 20.827 21.513 1.00 91.00 182 LEU A CA 1
ATOM 1437 C C . LEU A 1 182 ? -14.826 19.987 22.556 1.00 91.00 182 LEU A C 1
ATOM 1439 O O . LEU A 1 182 ? -14.202 19.356 23.408 1.00 91.00 182 LEU A O 1
ATOM 1443 N N . ALA A 1 183 ? -16.150 19.903 22.441 1.00 91.50 183 ALA A N 1
ATOM 1444 C CA . ALA A 1 183 ? -16.926 18.882 23.134 1.00 91.50 183 ALA A CA 1
ATOM 1445 C C . ALA A 1 183 ? -16.866 17.580 22.322 1.00 91.50 183 ALA A C 1
ATOM 1447 O O . ALA A 1 183 ? -17.386 17.509 21.207 1.00 91.50 183 ALA A O 1
ATOM 1448 N N . LEU A 1 184 ? -16.227 16.546 22.867 1.00 92.50 184 LEU A N 1
ATOM 1449 C CA . LEU A 1 184 ? -16.055 15.242 22.232 1.00 92.50 184 LEU A CA 1
ATOM 1450 C C . LEU A 1 184 ? -16.828 14.159 22.986 1.00 92.50 184 LEU A C 1
ATOM 1452 O O . LEU A 1 184 ? -16.992 14.205 24.205 1.00 92.50 184 LEU A O 1
ATOM 1456 N N . ARG A 1 185 ? -17.278 13.142 22.252 1.00 90.94 185 ARG A N 1
ATOM 1457 C CA . ARG A 1 185 ? -17.906 11.935 22.788 1.00 90.94 185 ARG A CA 1
ATOM 1458 C C . ARG A 1 185 ? -17.145 10.709 22.304 1.00 90.94 185 ARG A C 1
ATOM 1460 O O . ARG A 1 185 ? -16.997 10.506 21.102 1.00 90.94 185 ARG A O 1
ATOM 1467 N N . ILE A 1 186 ? -16.701 9.868 23.235 1.00 89.62 186 ILE A N 1
ATOM 1468 C CA . ILE A 1 186 ? -16.148 8.545 22.934 1.00 89.62 186 ILE A CA 1
ATOM 1469 C C . ILE A 1 186 ? -17.206 7.465 23.168 1.00 89.62 186 ILE A C 1
ATOM 1471 O O . ILE A 1 186 ? -17.758 7.351 24.260 1.00 89.62 186 ILE A O 1
ATOM 1475 N N . TRP A 1 187 ? -17.476 6.666 22.142 1.00 82.25 187 TRP A N 1
ATOM 1476 C CA . TRP A 1 187 ? -18.354 5.501 22.164 1.00 82.25 187 TRP A CA 1
ATOM 1477 C C . TRP A 1 187 ? -17.548 4.224 22.328 1.00 82.25 187 TRP A C 1
ATOM 1479 O O . TRP A 1 187 ? -16.530 4.049 21.663 1.00 82.25 187 TRP A O 1
ATOM 1489 N N . VAL A 1 188 ? -18.044 3.303 23.147 1.00 83.19 188 VAL A N 1
ATOM 1490 C CA . VAL A 1 188 ? -17.597 1.910 23.183 1.00 83.19 188 VAL A CA 1
ATOM 1491 C C . VAL A 1 188 ? -18.476 1.092 22.235 1.00 83.19 188 VAL A C 1
ATOM 1493 O O . VAL A 1 188 ? -19.625 0.784 22.550 1.00 83.19 188 VAL A O 1
ATOM 1496 N N . GLU A 1 189 ? -17.925 0.738 21.076 1.00 76.56 189 GLU A N 1
ATOM 1497 C CA . GLU A 1 189 ? -18.605 -0.042 20.033 1.00 76.56 189 GLU A CA 1
ATOM 1498 C C . GLU A 1 189 ? -18.392 -1.558 20.193 1.00 76.56 189 GLU A C 1
ATOM 1500 O O . GLU A 1 189 ? -19.273 -2.344 19.849 1.00 76.56 189 GLU A O 1
ATOM 1505 N N . ASP A 1 190 ? -17.244 -1.986 20.736 1.00 75.88 190 ASP A N 1
ATOM 1506 C CA . ASP A 1 190 ? -16.963 -3.402 21.022 1.00 75.88 190 ASP A CA 1
ATOM 1507 C C . ASP A 1 190 ? -16.323 -3.580 22.412 1.00 75.88 190 ASP A C 1
ATOM 1509 O O . ASP A 1 190 ? -15.092 -3.625 22.544 1.00 75.88 190 ASP A O 1
ATOM 1513 N N . PRO A 1 191 ? -17.146 -3.742 23.470 1.00 76.69 191 PRO A N 1
ATOM 1514 C CA . PRO A 1 191 ? -16.683 -3.980 24.836 1.00 76.69 191 PRO A CA 1
ATOM 1515 C C . PRO A 1 191 ? -15.698 -5.142 24.986 1.00 76.69 191 PRO A C 1
ATOM 1517 O O . PRO A 1 191 ? -14.881 -5.135 25.905 1.00 76.69 191 PRO A O 1
ATOM 1520 N N . LYS A 1 192 ? -15.745 -6.151 24.102 1.00 79.50 192 LYS A N 1
ATOM 1521 C CA . LYS A 1 192 ? -14.896 -7.353 24.206 1.00 79.50 192 LYS A CA 1
ATOM 1522 C C . LYS A 1 192 ? -13.430 -7.062 23.902 1.00 79.50 192 LYS A C 1
ATOM 1524 O O . LYS A 1 192 ? -12.569 -7.869 24.253 1.00 79.50 192 LYS A O 1
ATOM 1529 N N . LYS A 1 193 ? -13.143 -5.936 23.245 1.00 74.44 193 LYS A N 1
ATOM 1530 C CA . LYS A 1 193 ? -11.779 -5.486 22.940 1.00 74.44 193 LYS A CA 1
ATOM 1531 C C . LYS A 1 193 ? -11.166 -4.632 24.040 1.00 74.44 193 LYS A C 1
ATOM 1533 O O . LYS A 1 193 ? -9.958 -4.404 24.023 1.00 74.44 193 LYS A O 1
ATOM 1538 N N . LEU A 1 194 ? -11.973 -4.193 25.001 1.00 76.56 194 LEU A N 1
ATOM 1539 C CA . LEU A 1 194 ? -11.534 -3.363 26.111 1.00 76.56 194 LEU A CA 1
ATOM 1540 C C . LEU A 1 194 ? -11.308 -4.211 27.364 1.00 76.56 194 LEU A C 1
ATOM 1542 O O . LEU A 1 194 ? -12.003 -5.191 27.632 1.00 76.56 194 LEU A O 1
ATOM 1546 N N . LYS A 1 195 ? -10.305 -3.833 28.159 1.00 75.31 195 LYS A N 1
ATOM 1547 C CA . LYS A 1 195 ? -10.063 -4.462 29.460 1.00 75.31 195 LYS A CA 1
ATOM 1548 C C . LYS A 1 195 ? -10.986 -3.839 30.504 1.00 75.31 195 LYS A C 1
ATOM 1550 O O . LYS A 1 195 ? -10.806 -2.682 30.858 1.00 75.31 195 LYS A O 1
ATOM 1555 N N . GLY A 1 196 ? -11.894 -4.636 31.059 1.00 73.75 196 GLY A N 1
ATOM 1556 C CA . GLY A 1 196 ? -12.777 -4.221 32.150 1.00 73.75 196 GLY A CA 1
ATOM 1557 C C . GLY A 1 196 ? -14.229 -4.613 31.900 1.00 73.75 196 GLY A C 1
ATOM 1558 O O . GLY A 1 196 ? -14.543 -5.307 30.936 1.00 73.75 196 GLY A O 1
ATOM 1559 N N . LYS A 1 197 ? -15.129 -4.181 32.789 1.00 72.06 197 LYS A N 1
ATOM 1560 C CA . LYS A 1 197 ? -16.576 -4.293 32.568 1.00 72.06 197 LYS A CA 1
ATOM 1561 C C . LYS A 1 197 ? -17.051 -3.032 31.849 1.00 72.06 197 LYS A C 1
ATOM 1563 O O . LYS A 1 197 ? -17.170 -1.987 32.479 1.00 72.06 197 LYS A O 1
ATOM 1568 N N . HIS A 1 198 ? -17.318 -3.149 30.556 1.00 74.06 198 HIS A N 1
ATOM 1569 C CA . HIS A 1 198 ? -17.912 -2.091 29.739 1.00 74.06 198 HIS A CA 1
ATOM 1570 C C . HIS A 1 198 ? -19.333 -2.496 29.345 1.00 74.06 198 HIS A C 1
ATOM 1572 O O . HIS A 1 198 ? -19.599 -3.683 29.131 1.00 74.06 198 HIS A O 1
ATOM 1578 N N . LYS A 1 199 ? -20.250 -1.527 29.293 1.00 72.50 199 LYS A N 1
ATOM 1579 C CA . LYS A 1 199 ? -21.606 -1.753 28.771 1.00 72.50 199 LYS A CA 1
ATOM 1580 C C . LYS A 1 199 ? -21.597 -1.586 27.251 1.00 72.50 199 LYS A C 1
ATOM 1582 O O . LYS A 1 199 ? -20.809 -0.801 26.730 1.00 72.50 199 LYS A O 1
ATOM 1587 N N . ASP A 1 200 ? -22.484 -2.296 26.560 1.00 66.00 200 ASP A N 1
ATOM 1588 C CA . ASP A 1 200 ? -22.744 -2.024 25.143 1.00 66.00 200 ASP A CA 1
ATOM 1589 C C . ASP A 1 200 ? -23.254 -0.582 24.987 1.00 66.00 200 ASP A C 1
ATOM 1591 O O . ASP A 1 200 ? -24.109 -0.142 25.762 1.00 66.00 200 ASP A O 1
ATOM 1595 N N . ASN A 1 201 ? -22.720 0.143 23.999 1.00 66.69 201 ASN A N 1
ATOM 1596 C CA . ASN A 1 201 ? -23.016 1.553 23.719 1.00 66.69 201 ASN A CA 1
ATOM 1597 C C . ASN A 1 201 ? -22.738 2.509 24.894 1.00 66.69 201 ASN A C 1
ATOM 1599 O O . ASN A 1 201 ? -23.413 3.527 25.049 1.00 66.69 201 ASN A O 1
ATOM 1603 N N . GLU A 1 202 ? -21.759 2.191 25.742 1.00 81.06 202 GLU A N 1
ATOM 1604 C CA . GLU A 1 202 ? -21.270 3.141 26.738 1.00 81.06 202 GLU A CA 1
ATOM 1605 C C . GLU A 1 202 ? -20.644 4.353 26.032 1.00 81.06 202 GLU A C 1
ATOM 1607 O O . GLU A 1 202 ? -19.786 4.187 25.167 1.00 81.06 202 GLU A O 1
ATOM 1612 N N . ALA A 1 203 ? -21.068 5.561 26.402 1.00 84.75 203 ALA A N 1
ATOM 1613 C CA . ALA A 1 203 ? -20.535 6.807 25.868 1.00 84.75 203 ALA A CA 1
ATOM 1614 C C . ALA A 1 203 ? -20.000 7.686 27.000 1.00 84.75 203 ALA A C 1
ATOM 1616 O O . ALA A 1 203 ? -20.619 7.772 28.063 1.00 84.75 203 ALA A O 1
ATOM 1617 N N . ILE A 1 204 ? -18.858 8.332 26.772 1.00 86.56 204 ILE A N 1
ATOM 1618 C CA . ILE A 1 204 ? -18.264 9.300 27.698 1.00 86.56 204 ILE A CA 1
ATOM 1619 C C . ILE A 1 204 ? -18.054 10.602 26.937 1.00 86.56 204 ILE A C 1
ATOM 1621 O O . ILE A 1 204 ? -17.440 10.606 25.873 1.00 86.56 204 ILE A O 1
ATOM 1625 N N . GLU A 1 205 ? -18.563 11.695 27.487 1.00 90.69 205 GLU A N 1
ATOM 1626 C CA . GLU A 1 205 ? -18.323 13.038 26.969 1.00 90.69 205 GLU A CA 1
ATOM 1627 C C . GLU A 1 205 ? -17.183 13.698 27.736 1.00 90.69 205 GLU A C 1
ATOM 1629 O O . GLU A 1 205 ? -17.049 13.515 28.948 1.00 90.69 205 GLU A O 1
ATOM 1634 N N . PHE A 1 206 ? -16.345 14.434 27.016 1.00 9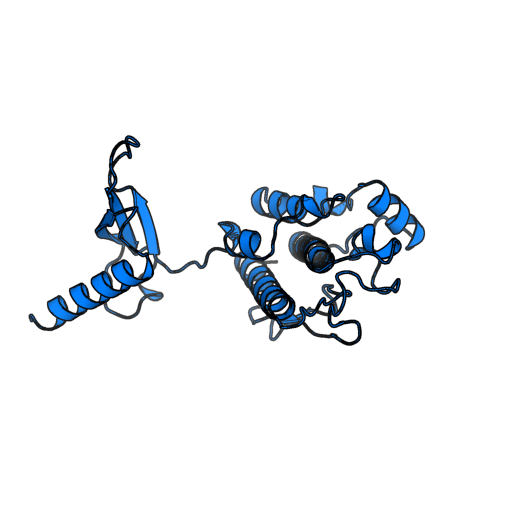0.00 206 PHE A N 1
ATOM 1635 C CA . PHE A 1 206 ? -15.189 15.136 27.554 1.00 90.00 206 PHE A CA 1
ATOM 1636 C C . PHE A 1 206 ? -14.879 16.365 26.698 1.00 90.00 206 PHE A C 1
ATOM 1638 O O . PHE A 1 206 ? -15.224 16.424 25.519 1.00 90.00 206 PHE A O 1
ATOM 1645 N N . SER A 1 207 ? -14.236 17.353 27.305 1.00 90.94 207 SER A N 1
ATOM 1646 C CA . SER A 1 207 ? -13.709 18.524 26.610 1.00 90.94 207 SER A CA 1
ATOM 1647 C C . SER A 1 207 ? -12.279 18.260 26.137 1.00 90.94 207 SER A C 1
ATOM 1649 O O . SER A 1 207 ? -11.541 17.554 26.823 1.00 90.94 207 SER A O 1
ATOM 1651 N N . TYR A 1 208 ? -11.895 18.830 24.997 1.00 92.12 208 TYR A N 1
ATOM 1652 C CA . TYR A 1 208 ? -10.533 18.782 24.467 1.00 92.12 208 TYR A CA 1
ATOM 1653 C C . TYR A 1 208 ? -10.095 20.183 24.034 1.00 92.12 208 TYR A C 1
ATOM 1655 O O . TYR A 1 208 ? -10.641 20.731 23.074 1.00 92.12 208 TYR A O 1
ATOM 1663 N N . ASP A 1 209 ? -9.141 20.769 24.747 1.00 91.94 209 ASP A N 1
ATOM 1664 C CA . ASP A 1 209 ? -8.511 22.047 24.421 1.00 91.94 209 ASP A CA 1
ATOM 1665 C C . ASP A 1 209 ? -7.502 21.867 23.276 1.00 91.94 209 ASP A C 1
ATOM 1667 O O . ASP A 1 209 ? -6.534 21.115 23.378 1.00 91.94 209 ASP A O 1
ATOM 1671 N N . LEU A 1 210 ? -7.741 22.550 22.158 1.00 88.12 210 LEU A N 1
ATOM 1672 C CA . LEU A 1 210 ? -6.951 22.400 20.935 1.00 88.12 210 LEU A CA 1
ATOM 1673 C C . LEU A 1 210 ? -5.508 22.902 21.070 1.00 88.12 210 LEU A C 1
ATOM 1675 O O . LEU A 1 210 ? -4.656 22.494 20.277 1.00 88.12 210 LEU A O 1
ATOM 1679 N N . GLU A 1 211 ? -5.233 23.784 22.031 1.00 90.25 211 GLU A N 1
ATOM 1680 C CA . GLU A 1 211 ? -3.905 24.358 22.250 1.00 90.25 211 GLU A CA 1
ATOM 1681 C C . GLU A 1 211 ? -3.140 23.633 23.358 1.00 90.25 211 GLU A C 1
ATOM 1683 O O . GLU A 1 211 ? -1.921 23.463 23.257 1.00 90.25 211 GLU A O 1
ATOM 1688 N N . ASN A 1 212 ? -3.848 23.223 24.412 1.00 91.81 212 ASN A N 1
ATOM 1689 C CA . ASN A 1 212 ? -3.238 22.757 25.653 1.00 91.81 212 ASN A CA 1
ATOM 1690 C C . ASN A 1 212 ? -3.299 21.238 25.843 1.00 91.81 212 ASN A C 1
ATOM 1692 O O . ASN A 1 212 ? -2.437 20.706 26.545 1.00 91.81 212 ASN A O 1
ATOM 1696 N N . ASP A 1 213 ? -4.262 20.538 25.233 1.00 91.62 213 ASP A N 1
ATOM 1697 C CA . ASP A 1 213 ? -4.421 19.099 25.443 1.00 91.62 213 ASP A CA 1
ATOM 1698 C C . ASP A 1 213 ? -3.648 18.263 24.417 1.00 91.62 213 ASP A C 1
ATOM 1700 O O . ASP A 1 213 ? -3.610 18.541 23.212 1.00 91.62 213 ASP A O 1
ATOM 1704 N N . SER A 1 214 ? -3.098 17.146 24.899 1.00 92.12 214 SER A N 1
ATOM 1705 C CA . SER A 1 214 ? -2.671 16.021 24.066 1.00 92.12 214 SER A CA 1
ATOM 1706 C C . SER A 1 214 ? -3.626 14.834 24.209 1.00 92.12 214 SER A C 1
ATOM 1708 O O . SER A 1 214 ? -4.158 14.550 25.288 1.00 92.12 214 SER A O 1
ATOM 1710 N N . ALA A 1 215 ? -3.825 14.086 23.121 1.00 86.38 215 ALA A N 1
ATOM 1711 C CA . ALA A 1 215 ? -4.683 12.901 23.117 1.00 86.38 215 ALA A CA 1
ATOM 1712 C C . ALA A 1 215 ? -4.235 11.855 24.154 1.00 86.38 215 ALA A C 1
ATOM 1714 O O . ALA A 1 215 ? -5.069 11.206 24.790 1.00 86.38 215 ALA A O 1
ATOM 1715 N N . GLU A 1 216 ? -2.924 11.702 24.350 1.00 87.25 216 GLU A N 1
ATOM 1716 C CA . GLU A 1 216 ? -2.347 10.800 25.341 1.00 87.25 216 GLU A CA 1
ATOM 1717 C C . GLU A 1 216 ? -2.676 11.209 26.783 1.00 87.25 216 GLU A C 1
ATOM 1719 O O . GLU A 1 216 ? -3.021 10.343 27.594 1.00 87.25 216 GLU A O 1
ATOM 1724 N N . GLU A 1 217 ? -2.587 12.498 27.120 1.00 89.44 217 GLU A N 1
ATOM 1725 C CA . GLU A 1 217 ? -2.883 12.995 28.470 1.00 89.44 217 GLU A CA 1
ATOM 1726 C C . GLU A 1 217 ? -4.365 12.854 28.798 1.00 89.44 217 GLU A C 1
ATOM 1728 O O . GLU A 1 217 ? -4.708 12.273 29.831 1.00 89.44 217 GLU A O 1
ATOM 1733 N N . VAL A 1 218 ? -5.242 13.255 27.877 1.00 89.81 218 VAL A N 1
ATOM 1734 C CA . VAL A 1 218 ? -6.694 13.100 28.033 1.00 89.81 218 VAL A CA 1
ATOM 1735 C C . VAL A 1 218 ? -7.073 11.621 28.184 1.00 89.81 218 VAL A C 1
ATOM 1737 O O . VAL A 1 218 ? -7.858 11.252 29.064 1.00 89.81 218 VAL A O 1
ATOM 1740 N N . ALA A 1 219 ? -6.461 10.725 27.401 1.00 85.81 219 ALA A N 1
ATOM 1741 C CA . ALA A 1 219 ? -6.673 9.285 27.549 1.00 85.81 219 ALA A CA 1
ATOM 1742 C C . ALA A 1 219 ? -6.211 8.760 28.924 1.00 85.81 219 ALA A C 1
ATOM 1744 O O . ALA A 1 219 ? -6.889 7.923 29.532 1.00 85.81 219 ALA A O 1
ATOM 1745 N N . LEU A 1 220 ? -5.081 9.248 29.450 1.00 85.69 220 LEU A N 1
ATOM 1746 C CA . LEU A 1 220 ? -4.603 8.902 30.794 1.00 85.69 220 LEU A CA 1
ATOM 1747 C C . LEU A 1 220 ? -5.561 9.393 31.887 1.00 85.69 220 LEU A C 1
ATOM 1749 O O . LEU A 1 220 ? -5.788 8.673 32.867 1.00 85.69 220 LEU A O 1
ATOM 1753 N N . GLU A 1 221 ? -6.147 10.579 31.728 1.00 86.56 221 GLU A N 1
ATOM 1754 C CA . GLU A 1 221 ? -7.159 11.100 32.649 1.00 86.56 221 GLU A CA 1
ATOM 1755 C C . GLU A 1 221 ? -8.427 10.245 32.660 1.00 86.56 221 GLU A C 1
ATOM 1757 O O . GLU A 1 221 ? -8.898 9.872 33.739 1.00 86.56 221 GLU A O 1
ATOM 1762 N N . MET A 1 222 ? -8.922 9.824 31.492 1.00 80.50 222 MET A N 1
ATOM 1763 C CA . MET A 1 222 ? -10.070 8.910 31.396 1.00 80.50 222 MET A CA 1
ATOM 1764 C C . MET A 1 222 ? -9.821 7.583 32.122 1.00 80.50 222 MET A C 1
ATOM 1766 O O . MET A 1 222 ? -10.709 7.062 32.808 1.00 80.50 222 MET A O 1
ATOM 1770 N N . VAL A 1 223 ? -8.603 7.039 32.012 1.00 79.75 223 VAL A N 1
ATOM 1771 C CA . VAL A 1 223 ? -8.204 5.829 32.743 1.00 79.75 223 VAL A CA 1
ATOM 1772 C C . VAL A 1 223 ? -8.238 6.083 34.252 1.00 79.75 223 VAL A C 1
ATOM 1774 O O . VAL A 1 223 ? -8.830 5.290 34.989 1.00 79.75 223 VAL A O 1
ATOM 1777 N N . ARG A 1 224 ? -7.663 7.197 34.727 1.00 79.12 224 ARG A N 1
ATOM 1778 C CA . ARG A 1 224 ? -7.665 7.568 36.156 1.00 79.12 224 ARG A CA 1
ATOM 1779 C C . ARG A 1 224 ? -9.080 7.766 36.701 1.00 79.12 224 ARG A C 1
ATOM 1781 O O . ARG A 1 224 ? -9.383 7.273 37.789 1.00 79.12 224 ARG A O 1
ATOM 1788 N N . TYR A 1 225 ? -9.956 8.421 35.942 1.00 70.94 225 TYR A N 1
ATOM 1789 C CA . TYR A 1 225 ? -11.339 8.675 36.348 1.00 70.94 225 TYR A CA 1
ATOM 1790 C C . TYR A 1 225 ? -12.117 7.366 36.557 1.00 70.94 225 TYR A C 1
ATOM 1792 O O . TYR A 1 225 ? -12.809 7.197 37.565 1.00 70.94 225 TYR A O 1
ATOM 1800 N N . ARG A 1 226 ? -11.923 6.375 35.673 1.00 65.88 226 ARG A N 1
ATOM 1801 C CA . ARG A 1 226 ? -12.503 5.033 35.851 1.00 65.88 226 ARG A CA 1
ATOM 1802 C C . ARG A 1 226 ? -11.907 4.252 37.023 1.00 65.88 226 ARG A C 1
ATOM 1804 O O . ARG A 1 226 ? -12.646 3.522 37.683 1.00 65.88 226 ARG A O 1
ATOM 1811 N N . PHE A 1 227 ? -10.612 4.398 37.309 1.00 50.09 227 PHE A N 1
ATOM 1812 C CA . PHE A 1 227 ? -9.993 3.769 38.484 1.00 50.09 227 PHE A CA 1
ATOM 1813 C C . PHE A 1 227 ? -10.598 4.277 39.802 1.00 50.09 227 PHE A C 1
ATOM 1815 O O . PHE A 1 227 ? -10.825 3.477 40.710 1.00 50.09 227 PHE A O 1
ATOM 1822 N N . ASN A 1 228 ? -10.924 5.569 39.891 1.00 44.22 228 ASN A N 1
ATOM 1823 C CA . ASN A 1 228 ? -11.506 6.158 41.101 1.00 44.22 228 ASN A CA 1
ATOM 1824 C C . ASN A 1 228 ? -12.965 5.723 41.340 1.00 44.22 228 ASN A C 1
ATOM 1826 O O . ASN A 1 228 ? -13.356 5.472 42.482 1.00 44.22 228 ASN A O 1
ATOM 1830 N N . LEU A 1 229 ? -13.758 5.527 40.280 1.00 46.44 229 LEU A N 1
ATOM 1831 C CA . LEU A 1 229 ? -15.109 4.956 40.399 1.00 46.44 229 LEU A CA 1
ATOM 1832 C C . LEU A 1 229 ? -15.093 3.490 40.875 1.00 46.44 229 LEU A C 1
ATOM 1834 O O . LEU A 1 229 ? -16.023 3.057 41.549 1.00 46.44 229 LEU A O 1
ATOM 1838 N N . GLY A 1 230 ? -14.025 2.738 40.583 1.00 42.53 230 GLY A N 1
ATOM 1839 C CA . GLY A 1 230 ? -13.851 1.347 41.018 1.00 42.53 230 GLY A CA 1
ATOM 1840 C C . GLY A 1 230 ? -13.430 1.153 42.482 1.00 42.53 230 GLY A C 1
ATOM 1841 O O . GLY A 1 230 ? -13.452 0.022 42.956 1.00 42.53 230 GLY A O 1
ATOM 1842 N N . GLN A 1 231 ? -13.054 2.219 43.199 1.00 35.75 231 GLN A N 1
ATOM 1843 C CA . GLN A 1 231 ? -12.774 2.180 44.647 1.00 35.75 231 GLN A CA 1
ATOM 1844 C C . GLN A 1 231 ? -13.920 2.739 45.504 1.00 35.75 231 GLN A C 1
ATOM 1846 O O . GLN A 1 231 ? -13.797 2.823 46.723 1.00 35.75 231 GLN A O 1
ATOM 1851 N N . SER A 1 232 ? -15.035 3.115 44.873 1.00 34.59 232 SER A N 1
ATOM 1852 C CA . SER A 1 232 ? -16.181 3.751 45.534 1.00 34.59 232 SER A CA 1
ATOM 1853 C C . SER A 1 232 ? -17.337 2.781 45.835 1.00 34.59 232 SER A C 1
ATOM 1855 O O . SER A 1 232 ? -18.448 3.233 46.106 1.00 34.59 232 SER A O 1
ATOM 1857 N N . SER A 1 233 ? -17.111 1.464 45.764 1.00 33.50 233 SER A N 1
ATOM 1858 C CA . SER A 1 233 ? -18.129 0.425 46.005 1.00 33.50 233 SER A CA 1
ATOM 1859 C C . SER A 1 233 ? -17.698 -0.581 47.057 1.00 33.50 233 SER A C 1
ATOM 1861 O O . SER A 1 233 ? -16.598 -1.146 46.860 1.00 33.50 233 SER A O 1
#

Organism: NCBI:txid230148

Sequence (233 aa):
MKPKVLRSWCRQILKGLHFLHTRTPPIVHRDLKCDNIFITGPTGSVKIGDLGLATLMRTSFAKSVIGTPEFMAPEMYEEHYDESVDVYAFGMCMLEMATSEYPYSECQNAAQIYRKVTSGIKPASFDKVTDPEIKDIIEACIRQNKSERLSIRDLLNHAFFGEDTGVRVELAEEDRGTQDCLALRIWVEDPKKLKGKHKDNEAIEFSYDLENDSAEEVALEMVRYRFNLGQSS

Secondary structure (DSSP, 8-state):
--HHHHHHHHHHHHHHHHHHHTSSSPEE-S---GGGEEESSTTS-EEE--GGG-EE-SSS------S-TTT--GGGGGT---THHHHHHHHHHHHHHHHSS-TTTT-SSHHHHHHHHHTTPPPGGGGG---HHHHHHHHHHS-SSGGGSPPHHHHHHSGGG----SEEEEESS---S--SEEEEEEEES-GGGSSS---TT-EEEEEEETTT--HHHHHHHHHHHHHHHTT--

InterPro domains:
  IPR000719 Protein kinase domain [PF00069] (2-161)
  IPR000719 Protein kinase domain [PS50011] (1-161)
  IPR000719 Protein kinase domain [SM00220] (1-161)
  IPR008271 Serine/threonine-protein kinase, active site [PS00108] (27-39)
  IPR011009 Protein kinase-like domain superfamily [SSF56112] (3-161)
  IPR024678 Serine/threonine-protein kinase OSR1/WNK, CCT domain [PF12202] (182-224)
  IPR050588 With No Lysine (K) Ser/Thr Protein Kinase [PTHR13902] (1-225)

Foldseek 3Di:
DPLVQLLQALLLLLVQLVVQQPDVQHKAQQAQAPVQWDAPDPNGYIDGHDSVVIDRCPDQFAADQDYDLQLAALCSVVRGDHNLSVLLSSLQRSLCVQQVDHFQPVDPDSVVSNVCNQVVNGGPSLVVRPDVLSSVLSCLSNGNDSVSHDDSVVVCVDPSNDPPQQKDKDFPDDDPVPDQKTWIKIFRCDCVNDPDDDDHGDIDIDIDGNPPDDPVVVVVVVVVVVVVVVVPD